Protein AF-A0A1U8IPJ0-F1 (afdb_monomer)

Radius of gyration: 62.58 Å; Cα contacts (8 Å, |Δi|>4): 20; chains: 1; bounding box: 104×58×185 Å

Structure (mmCIF, N/CA/C/O backbone):
data_AF-A0A1U8IPJ0-F1
#
_entry.id   AF-A0A1U8IPJ0-F1
#
loop_
_atom_site.group_PDB
_atom_site.id
_atom_site.type_symbol
_atom_site.label_atom_id
_atom_site.label_alt_id
_atom_site.label_comp_id
_atom_site.label_asym_id
_atom_site.label_entity_id
_atom_site.label_seq_id
_atom_site.pdbx_PDB_ins_code
_atom_site.Cartn_x
_atom_site.Cartn_y
_atom_site.Cartn_z
_atom_site.occupancy
_atom_site.B_iso_or_equiv
_atom_site.auth_seq_id
_atom_site.auth_comp_id
_atom_site.auth_asym_id
_atom_site.auth_atom_id
_atom_site.pdbx_PDB_model_num
ATOM 1 N N . MET A 1 1 ? 6.472 5.145 11.010 1.00 38.03 1 MET A N 1
ATOM 2 C CA . MET A 1 1 ? 5.228 5.378 11.781 1.00 38.03 1 MET A CA 1
ATOM 3 C C . MET A 1 1 ? 4.520 4.055 12.043 1.00 38.03 1 MET A C 1
ATOM 5 O O . MET A 1 1 ? 3.468 3.784 11.485 1.00 38.03 1 MET A O 1
ATOM 9 N N . TRP A 1 2 ? 5.133 3.207 12.860 1.00 36.69 2 TRP A N 1
ATOM 10 C CA . TRP A 1 2 ? 4.542 1.969 13.364 1.00 36.69 2 TRP A CA 1
ATOM 11 C C . TRP A 1 2 ? 4.529 2.084 14.887 1.00 36.69 2 TRP A C 1
ATOM 13 O O . TRP A 1 2 ? 5.429 2.722 15.429 1.00 36.69 2 TRP A O 1
ATOM 23 N N . ASN A 1 3 ? 3.529 1.475 15.528 1.00 40.62 3 ASN A N 1
ATOM 24 C CA . ASN A 1 3 ? 3.269 1.411 16.976 1.00 40.62 3 ASN A CA 1
ATOM 25 C C . ASN A 1 3 ? 2.187 2.355 17.504 1.00 40.62 3 ASN A C 1
ATOM 27 O O . ASN A 1 3 ? 2.496 3.228 18.300 1.00 40.62 3 ASN A O 1
ATOM 31 N N . VAL A 1 4 ? 0.915 2.094 17.186 1.00 43.25 4 VAL A N 1
ATOM 32 C CA . VAL A 1 4 ? -0.152 2.172 18.203 1.00 43.25 4 VAL A CA 1
ATOM 33 C C . VAL A 1 4 ? -1.252 1.169 17.843 1.00 43.25 4 VAL A C 1
ATOM 35 O O . VAL A 1 4 ? -2.228 1.496 17.182 1.00 43.25 4 VAL A O 1
ATOM 38 N N . CYS A 1 5 ? -1.105 -0.077 18.278 1.00 39.22 5 CYS A N 1
ATOM 39 C CA . CYS A 1 5 ? -2.258 -0.955 18.457 1.00 39.22 5 CYS A CA 1
ATOM 40 C C . CYS A 1 5 ? -2.050 -1.721 19.760 1.00 39.22 5 CYS A C 1
ATOM 42 O O . CYS A 1 5 ? -1.793 -2.920 19.768 1.00 39.22 5 CYS A O 1
ATOM 44 N N . LYS A 1 6 ? -2.082 -0.985 20.878 1.00 40.62 6 LYS A N 1
ATOM 45 C CA . LYS A 1 6 ? -2.269 -1.609 22.185 1.00 40.62 6 LYS A CA 1
ATOM 46 C C . LYS A 1 6 ? -3.719 -2.071 22.248 1.00 40.62 6 LYS A C 1
ATOM 48 O O . LYS A 1 6 ? -4.647 -1.267 22.210 1.00 40.62 6 LYS A O 1
ATOM 53 N N . SER A 1 7 ? -3.874 -3.383 22.279 1.00 42.62 7 SER A N 1
ATOM 54 C CA . SER A 1 7 ? -5.075 -4.110 22.654 1.00 42.62 7 SER A CA 1
ATOM 55 C C . SER A 1 7 ? -5.659 -3.494 23.927 1.00 42.62 7 SER A C 1
ATOM 57 O O . SER A 1 7 ? -5.053 -3.571 24.992 1.00 42.62 7 SER A O 1
ATOM 59 N N . TYR A 1 8 ? -6.829 -2.866 23.815 1.00 42.16 8 TYR A N 1
ATOM 60 C CA . TYR A 1 8 ? -7.652 -2.524 24.972 1.00 42.16 8 TYR A CA 1
ATOM 61 C C . TYR A 1 8 ? -8.230 -3.823 25.532 1.00 42.16 8 TYR A C 1
ATOM 63 O O . TYR A 1 8 ? -9.308 -4.264 25.140 1.00 42.16 8 TYR A O 1
ATOM 71 N N . GLN A 1 9 ? -7.470 -4.465 26.410 1.00 43.62 9 GLN A N 1
ATOM 72 C CA . GLN A 1 9 ? -7.968 -5.511 27.283 1.00 43.62 9 GLN A CA 1
ATOM 73 C C . GLN A 1 9 ? -8.243 -4.834 28.622 1.00 43.62 9 GLN A C 1
ATOM 75 O O . GLN A 1 9 ? -7.319 -4.456 29.332 1.00 43.62 9 GLN A O 1
ATOM 80 N N . VAL A 1 10 ? -9.520 -4.557 28.887 1.00 44.69 10 VAL A N 1
ATOM 81 C CA . VAL A 1 10 ? -9.965 -3.956 30.148 1.00 44.69 10 VAL A CA 1
ATOM 82 C C . VAL A 1 10 ? -9.782 -5.017 31.230 1.00 44.69 10 VAL A C 1
ATOM 84 O O . VAL A 1 10 ? -10.526 -5.997 31.264 1.00 44.69 10 VAL A O 1
ATOM 87 N N . ASP A 1 11 ? -8.746 -4.861 32.051 1.00 43.59 11 ASP A N 1
ATOM 88 C CA . ASP A 1 11 ? -8.419 -5.793 33.124 1.00 43.59 11 ASP A CA 1
ATOM 89 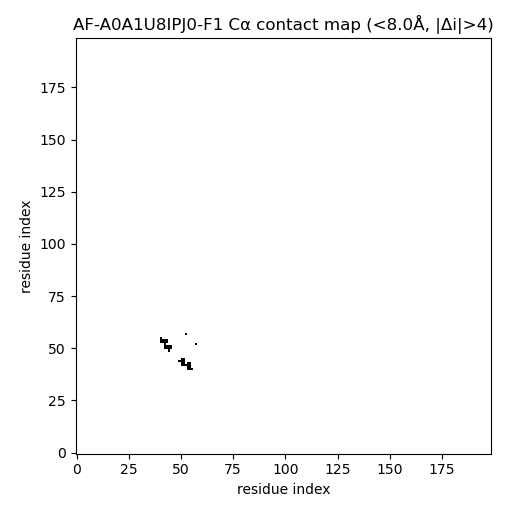C C . ASP A 1 11 ? -9.285 -5.518 34.361 1.00 43.59 11 ASP A C 1
ATOM 91 O O . ASP A 1 11 ? -9.524 -4.381 34.766 1.00 43.59 11 ASP A O 1
ATOM 95 N N . HIS A 1 12 ? -9.709 -6.591 35.028 1.00 48.56 12 HIS A N 1
ATOM 96 C CA . HIS A 1 12 ? -10.595 -6.574 36.202 1.00 48.56 12 HIS A CA 1
ATOM 97 C C . HIS A 1 12 ? -10.009 -5.832 37.432 1.00 48.56 12 HIS A C 1
ATOM 99 O O . HIS A 1 12 ? -10.674 -5.692 38.461 1.00 48.56 12 HIS A O 1
ATOM 105 N N . LYS A 1 13 ? -8.758 -5.355 37.349 1.00 45.53 13 LYS A N 1
ATOM 106 C CA . LYS A 1 13 ? -8.061 -4.599 38.401 1.00 45.53 13 LYS A CA 1
ATOM 107 C C . LYS A 1 13 ? -8.416 -3.108 38.421 1.00 45.53 13 LYS A C 1
ATOM 109 O O . LYS A 1 13 ? -8.266 -2.482 39.468 1.00 45.53 13 LYS A O 1
ATOM 114 N N . ASP A 1 14 ? -8.977 -2.570 37.339 1.00 51.56 14 ASP A N 1
ATOM 115 C CA . ASP A 1 14 ? -9.355 -1.151 37.245 1.00 51.56 14 ASP A CA 1
ATOM 116 C C . ASP A 1 14 ? -10.656 -0.814 38.008 1.00 51.56 14 ASP A C 1
ATOM 118 O O . ASP A 1 14 ? -10.978 0.352 38.227 1.00 51.56 14 ASP A O 1
ATOM 122 N N . TYR A 1 15 ? -11.388 -1.832 38.480 1.00 53.94 15 TYR A N 1
ATOM 123 C CA . TYR A 1 15 ? -12.609 -1.686 39.288 1.00 53.94 15 TYR A CA 1
ATOM 124 C C . TYR A 1 15 ? -12.355 -1.545 40.798 1.00 53.94 15 TYR A C 1
ATOM 126 O O . TYR A 1 15 ? -13.263 -1.188 41.553 1.00 53.94 15 TYR A O 1
ATOM 134 N N . PHE A 1 16 ? -11.132 -1.807 41.264 1.00 49.19 16 PHE A N 1
ATOM 135 C CA . PHE A 1 16 ? -10.793 -1.780 42.689 1.00 49.19 16 PHE A CA 1
ATOM 136 C C . PHE A 1 16 ? -10.938 -0.397 43.381 1.00 49.19 16 PHE A C 1
ATOM 138 O O . PHE A 1 16 ? -11.313 -0.376 44.556 1.00 49.19 16 PHE A O 1
ATOM 145 N N . PRO A 1 17 ? -10.732 0.767 42.719 1.00 50.06 17 PRO A N 1
ATOM 146 C CA . PRO A 1 17 ? -10.824 2.073 43.387 1.00 50.06 17 PRO A CA 1
ATOM 147 C C . PRO A 1 17 ? -12.256 2.502 43.751 1.00 50.06 17 PRO A C 1
ATOM 149 O O . PRO A 1 17 ? -12.456 3.257 44.703 1.00 50.06 17 PRO A O 1
ATOM 152 N N . PHE A 1 18 ? -13.271 2.023 43.023 1.00 50.84 18 PHE A N 1
ATOM 153 C CA . PHE A 1 18 ? -14.653 2.497 43.185 1.00 50.84 18 PHE A CA 1
ATOM 154 C C . PHE A 1 18 ? -15.350 1.931 44.429 1.00 50.84 18 PHE A C 1
ATOM 156 O O . PHE A 1 18 ? -16.155 2.622 45.057 1.00 50.84 18 PHE A O 1
ATOM 163 N N . TYR A 1 19 ? -14.990 0.714 44.849 1.00 52.34 19 TYR A N 1
ATOM 164 C CA . TYR A 1 19 ? -15.554 0.091 46.050 1.00 52.34 19 TYR A CA 1
ATOM 165 C C . TYR A 1 19 ? -15.105 0.777 47.351 1.00 52.34 19 TYR A C 1
ATOM 167 O O . TYR A 1 19 ? -15.874 0.838 48.314 1.00 52.34 19 TYR A O 1
ATOM 175 N N . PHE A 1 20 ? -13.896 1.347 47.388 1.00 48.53 20 PHE A N 1
ATOM 176 C CA . PHE A 1 20 ? -13.393 2.063 48.567 1.00 48.53 20 PHE A CA 1
ATOM 177 C C . PHE A 1 20 ? -14.015 3.461 48.723 1.00 48.53 20 PHE A C 1
ATOM 179 O O . PHE A 1 20 ? -14.370 3.848 49.838 1.00 48.53 20 PHE A O 1
ATOM 186 N N . GLN A 1 21 ? -14.231 4.182 47.616 1.00 44.56 21 GLN A N 1
ATOM 187 C CA . GLN A 1 21 ? -14.851 5.515 47.619 1.00 44.56 21 GLN A CA 1
ATOM 188 C C . GLN A 1 21 ? -16.305 5.473 48.125 1.00 44.56 21 GLN A C 1
ATOM 190 O O . GLN A 1 21 ? -16.723 6.320 48.919 1.00 44.56 21 GLN A O 1
ATOM 195 N N . PHE A 1 22 ? -17.075 4.459 47.716 1.00 47.91 22 PHE A N 1
ATOM 196 C CA . PHE A 1 22 ? -18.476 4.312 48.121 1.00 47.91 22 PHE A CA 1
ATOM 197 C C . PHE A 1 22 ? -18.626 3.970 49.611 1.00 47.91 22 PHE A C 1
ATOM 199 O O . PHE A 1 22 ? -19.484 4.532 50.293 1.00 47.91 22 PHE A O 1
ATOM 206 N N . ARG A 1 23 ? -17.745 3.123 50.165 1.00 47.56 23 ARG A N 1
ATOM 207 C CA . ARG A 1 23 ? -17.763 2.778 51.599 1.00 47.56 23 ARG A CA 1
ATOM 208 C C . ARG A 1 23 ? -17.454 3.985 52.496 1.00 47.56 23 ARG A C 1
ATOM 210 O O . ARG A 1 23 ? -18.011 4.088 53.588 1.00 47.56 23 ARG A O 1
ATOM 217 N N . PHE A 1 24 ? -16.623 4.917 52.023 1.00 41.53 24 PHE A N 1
ATOM 218 C CA . PHE A 1 24 ? -16.267 6.133 52.761 1.00 41.53 24 PHE A CA 1
ATOM 219 C C . PHE A 1 24 ? -17.430 7.143 52.835 1.00 41.53 24 PHE A C 1
ATOM 221 O O . PHE A 1 24 ? -17.612 7.806 53.854 1.00 41.53 24 PHE A O 1
ATOM 228 N N . GLN A 1 25 ? -18.290 7.218 51.812 1.00 42.94 25 GLN A N 1
ATOM 229 C CA . GLN A 1 25 ? -19.477 8.085 51.848 1.00 42.94 25 GLN A CA 1
ATOM 230 C C . GLN A 1 25 ? -20.592 7.561 52.768 1.00 42.94 25 GLN A C 1
ATOM 232 O O . GLN A 1 25 ? -21.256 8.359 53.428 1.00 42.94 25 GLN A O 1
ATOM 237 N N . PHE A 1 26 ? -20.766 6.242 52.900 1.00 47.47 26 PHE A N 1
ATOM 238 C CA . PHE A 1 26 ? -21.806 5.678 53.774 1.00 47.47 26 PHE A CA 1
ATOM 239 C C . PHE A 1 26 ? -21.502 5.800 55.280 1.00 47.47 26 PHE A C 1
ATOM 241 O O . PHE A 1 26 ? -22.434 5.783 56.082 1.00 47.47 26 PHE A O 1
ATOM 248 N N . GLN A 1 27 ? -20.238 5.984 55.686 1.00 40.12 27 GLN A N 1
ATOM 249 C CA . GLN A 1 27 ? -19.874 6.180 57.101 1.00 40.12 27 GLN A CA 1
ATOM 250 C C . GLN A 1 27 ? -19.917 7.644 57.578 1.00 40.12 27 GLN A C 1
ATOM 252 O O . GLN A 1 27 ? -19.915 7.895 58.781 1.00 40.12 27 GLN A O 1
ATOM 257 N N . THR A 1 28 ? -19.994 8.634 56.683 1.00 39.81 28 THR A N 1
ATOM 258 C CA . THR A 1 28 ? -19.829 10.054 57.067 1.00 39.81 28 THR A CA 1
ATOM 259 C C . THR A 1 28 ? -21.115 10.762 57.501 1.00 39.81 28 THR A C 1
ATOM 261 O O . THR A 1 28 ? -21.062 11.906 57.949 1.00 39.81 28 THR A O 1
ATOM 264 N N . LYS A 1 29 ? -22.275 10.090 57.475 1.00 44.09 29 LYS A N 1
ATOM 265 C CA . LYS A 1 29 ? -23.530 10.625 58.041 1.00 44.09 29 LYS A CA 1
ATOM 266 C C . LYS A 1 29 ? -23.828 10.146 59.465 1.00 44.09 29 LYS A C 1
ATOM 268 O O . LYS A 1 29 ? -24.982 10.135 59.880 1.00 44.09 29 LYS A O 1
ATOM 273 N N . ALA A 1 30 ? -22.808 9.848 60.267 1.00 48.31 30 ALA A N 1
ATOM 274 C CA . ALA A 1 30 ? -22.961 9.853 61.720 1.00 48.31 30 ALA A CA 1
ATOM 275 C C . ALA A 1 30 ? -23.034 11.311 62.216 1.00 48.31 30 ALA A C 1
ATOM 277 O O . ALA A 1 30 ? -22.069 11.879 62.728 1.00 48.31 30 ALA A O 1
ATOM 278 N N . LYS A 1 31 ? -24.187 11.961 62.018 1.00 50.22 31 LYS A N 1
ATOM 279 C CA . LYS A 1 31 ? -24.460 13.293 62.564 1.00 50.22 31 LYS A CA 1
ATOM 280 C C . LYS A 1 31 ? -24.610 13.152 64.082 1.00 50.22 31 LYS A C 1
ATOM 282 O O . LYS A 1 31 ? -25.703 12.875 64.559 1.00 50.22 31 LYS A O 1
ATOM 287 N N . ARG A 1 32 ? -23.518 13.321 64.844 1.00 49.97 32 ARG A N 1
ATOM 288 C CA . ARG A 1 32 ? -23.571 13.483 66.311 1.00 49.97 32 ARG A CA 1
ATOM 289 C C . ARG A 1 32 ? -24.468 14.683 66.629 1.00 49.97 32 ARG A C 1
ATOM 291 O O . ARG A 1 32 ? -24.029 15.829 66.543 1.00 49.97 32 ARG A O 1
ATOM 298 N N . ARG A 1 33 ? -25.733 14.431 66.963 1.00 51.62 33 ARG A N 1
ATOM 299 C CA . ARG A 1 33 ? -26.621 15.423 67.573 1.00 51.62 33 ARG A CA 1
ATOM 300 C C . ARG A 1 33 ? -26.294 15.483 69.064 1.00 51.62 33 ARG A C 1
ATOM 302 O O . ARG A 1 33 ? -26.280 14.461 69.740 1.00 51.62 33 ARG A O 1
ATOM 309 N N . LYS A 1 34 ? -25.983 16.683 69.560 1.00 47.72 34 LYS A N 1
ATOM 310 C CA . LYS A 1 34 ? -25.941 16.963 70.999 1.00 47.72 34 LYS A CA 1
ATOM 311 C C . LYS A 1 34 ? -27.374 16.850 71.528 1.00 47.72 34 LYS A C 1
ATOM 313 O O . LYS A 1 34 ? -28.254 17.509 70.979 1.00 47.72 34 LYS A O 1
ATOM 318 N N . MET A 1 35 ? -27.586 16.023 72.553 1.00 45.19 35 MET A N 1
ATOM 319 C CA . MET A 1 35 ? -28.834 15.979 73.321 1.00 45.19 35 MET A CA 1
ATOM 320 C C . MET A 1 35 ? -29.134 17.396 73.820 1.00 45.19 35 MET A C 1
ATOM 322 O O . MET A 1 35 ? -28.300 17.999 74.496 1.00 45.19 35 MET A O 1
ATOM 326 N N . ALA A 1 36 ? -30.277 17.957 73.432 1.00 49.97 36 ALA A N 1
ATOM 327 C CA . ALA A 1 36 ? -30.720 19.243 73.944 1.00 49.97 36 ALA A CA 1
ATOM 328 C C . ALA A 1 36 ? -31.202 19.043 75.386 1.00 49.97 36 ALA A C 1
ATOM 330 O O . ALA A 1 36 ? -32.265 18.463 75.618 1.00 49.97 36 ALA A O 1
ATOM 331 N N . THR A 1 37 ? -30.399 19.488 76.352 1.00 49.97 37 THR A N 1
ATOM 332 C CA . THR A 1 37 ? -30.781 19.529 77.765 1.00 49.97 37 THR A CA 1
ATOM 333 C C . THR A 1 37 ? -31.766 20.680 77.952 1.00 49.97 37 THR A C 1
ATOM 335 O O . THR A 1 37 ? -31.369 21.842 77.905 1.00 49.97 37 THR A O 1
ATOM 338 N N . ASN A 1 38 ? -33.056 20.373 78.113 1.00 57.16 38 ASN A N 1
ATOM 339 C CA . ASN A 1 38 ? -34.042 21.370 78.527 1.00 57.16 38 ASN A CA 1
ATOM 340 C C . ASN A 1 38 ? -33.878 21.621 80.040 1.00 57.16 38 ASN A C 1
ATOM 342 O O . ASN A 1 38 ? -33.963 20.662 80.806 1.00 57.16 38 ASN A O 1
ATOM 346 N N . PRO A 1 39 ? -33.637 22.866 80.490 1.00 51.47 39 PRO A N 1
ATOM 347 C CA . PRO A 1 39 ? -33.278 23.167 81.879 1.00 51.47 39 PRO A CA 1
ATOM 348 C C . PRO A 1 39 ? -34.448 23.145 82.885 1.00 51.47 39 PRO A C 1
ATOM 350 O O . PRO A 1 39 ? -34.314 23.680 83.980 1.00 51.47 39 PRO A O 1
ATOM 353 N N . THR A 1 40 ? -35.597 22.541 82.564 1.00 57.62 40 THR A N 1
ATOM 354 C CA . THR A 1 40 ? -36.765 22.527 83.465 1.00 57.62 40 THR A CA 1
ATOM 355 C C . THR A 1 40 ? -37.517 21.205 83.348 1.00 57.62 40 THR A C 1
ATOM 357 O O . THR A 1 40 ? -38.484 21.084 82.603 1.00 57.62 40 THR A O 1
ATOM 360 N N . LEU A 1 41 ? -37.038 20.188 84.060 1.00 58.09 41 LEU A N 1
ATOM 361 C CA . LEU A 1 41 ? -37.724 18.908 84.251 1.00 58.09 41 LEU A CA 1
ATOM 362 C C . LEU A 1 41 ? -37.630 18.547 85.740 1.00 58.09 41 LEU A C 1
ATOM 364 O O . LEU A 1 41 ? -36.948 17.595 86.116 1.00 58.09 41 LEU A O 1
ATOM 368 N N . GLU A 1 42 ? -38.238 19.372 86.595 1.00 57.19 42 GLU A N 1
ATOM 369 C CA . GLU A 1 42 ? -38.343 19.059 88.022 1.00 57.19 42 GLU A CA 1
ATOM 370 C C . GLU A 1 42 ? -39.440 18.006 88.263 1.00 57.19 42 GLU A C 1
ATOM 372 O O . GLU A 1 42 ? -40.455 18.019 87.562 1.00 57.19 42 GLU A O 1
ATOM 377 N N . PRO A 1 43 ? -39.262 17.074 89.218 1.00 57.25 43 PRO A N 1
ATOM 378 C CA . PRO A 1 43 ? -40.291 16.097 89.563 1.00 57.25 43 PRO A CA 1
ATOM 379 C C . PRO A 1 43 ? -41.517 16.791 90.170 1.00 57.25 43 PRO A C 1
ATOM 381 O O . PRO A 1 43 ? -41.413 17.444 91.206 1.00 57.25 43 PRO A O 1
ATOM 384 N N . GLU A 1 44 ? -42.691 16.629 89.560 1.00 59.16 44 GLU A N 1
ATOM 385 C CA . GLU A 1 44 ? -43.946 17.114 90.138 1.00 59.16 44 GLU A CA 1
ATOM 386 C C . GLU A 1 44 ? -44.426 16.109 91.206 1.00 59.16 44 GLU A C 1
ATOM 388 O O . GLU A 1 44 ? -44.788 14.970 90.898 1.00 59.16 44 GLU A O 1
ATOM 393 N N . ILE A 1 45 ? -44.371 16.504 92.483 1.00 58.06 45 ILE A N 1
ATOM 394 C CA . ILE A 1 45 ? -44.832 15.689 93.619 1.00 58.06 45 ILE A CA 1
ATOM 395 C C . ILE A 1 45 ? -46.343 15.891 93.766 1.00 58.06 45 ILE A C 1
ATOM 397 O O . ILE A 1 45 ? -46.810 17.022 93.909 1.00 58.06 45 ILE A O 1
ATOM 401 N N . GLY A 1 46 ? -47.112 14.802 93.710 1.00 62.03 46 GLY A N 1
ATOM 402 C CA . GLY A 1 46 ? -48.561 14.854 93.887 1.00 62.03 46 GLY A CA 1
ATOM 403 C C . GLY A 1 46 ? -48.970 15.244 95.319 1.00 62.03 46 GLY A C 1
ATOM 404 O O . GLY A 1 46 ? -48.170 15.134 96.250 1.00 62.03 46 GLY A O 1
ATOM 405 N N . PRO A 1 47 ? -50.226 15.680 95.544 1.00 60.91 47 PRO A N 1
ATOM 406 C CA . PRO A 1 47 ? -50.742 16.010 96.882 1.00 60.91 47 PRO A CA 1
ATOM 407 C C . PRO A 1 47 ? -50.779 14.811 97.855 1.00 60.91 47 PRO A C 1
ATOM 409 O O . PRO A 1 47 ? -51.042 14.982 99.041 1.00 60.91 47 PRO A O 1
ATOM 412 N N . ASP A 1 48 ? -50.512 13.607 97.355 1.00 66.69 48 ASP A N 1
ATOM 413 C CA . ASP A 1 48 ? -50.370 12.326 98.048 1.00 66.69 48 ASP A CA 1
ATOM 414 C C . ASP A 1 48 ? -48.915 11.987 98.442 1.00 66.69 48 ASP A C 1
ATOM 416 O O . ASP A 1 48 ? -48.670 10.951 99.058 1.00 66.69 48 ASP A O 1
ATOM 420 N N . GLY A 1 49 ? -47.941 12.845 98.114 1.00 57.56 49 GLY A N 1
ATOM 421 C CA . GLY A 1 49 ? -46.524 12.641 98.434 1.00 57.56 49 GLY A CA 1
ATOM 422 C C . GLY A 1 49 ? -45.807 11.628 97.535 1.00 57.56 49 GLY A C 1
ATOM 423 O O . GLY A 1 49 ? -44.649 11.298 97.797 1.00 57.56 49 GLY A O 1
ATOM 424 N N . LEU A 1 50 ? -46.459 11.142 96.474 1.00 53.94 50 LEU A N 1
ATOM 425 C CA . LEU A 1 50 ? -45.860 10.248 95.486 1.00 53.94 50 LEU A CA 1
ATOM 426 C C . LEU A 1 50 ? -45.320 11.061 94.302 1.00 53.94 50 LEU A C 1
ATOM 428 O O . LEU A 1 50 ? -45.962 11.991 93.808 1.00 53.94 50 LEU A O 1
ATOM 432 N N . ALA A 1 51 ? -44.117 10.717 93.837 1.00 55.88 51 ALA A N 1
ATOM 433 C CA . ALA A 1 51 ? -43.563 11.304 92.623 1.00 55.88 51 ALA A CA 1
ATOM 434 C C . ALA A 1 51 ? -44.405 10.838 91.426 1.00 55.88 51 ALA A C 1
ATOM 436 O O . ALA A 1 51 ? -44.445 9.639 91.135 1.00 55.88 51 ALA A O 1
ATOM 437 N N . ARG A 1 52 ? -45.080 11.764 90.731 1.00 61.50 52 ARG A N 1
ATOM 438 C CA . ARG A 1 52 ? -45.667 11.452 89.419 1.00 61.50 52 ARG A CA 1
ATOM 439 C C . ARG A 1 52 ? -44.545 11.081 88.453 1.00 61.50 52 ARG A C 1
ATOM 441 O O . ARG A 1 52 ? -43.410 11.519 88.650 1.00 61.50 52 ARG A O 1
ATOM 448 N N . GLU A 1 53 ? -44.863 10.255 87.447 1.00 57.44 53 GLU A N 1
ATOM 449 C CA . GLU A 1 53 ? -43.910 9.793 86.426 1.00 57.44 53 GLU A CA 1
ATOM 450 C C . GLU A 1 53 ? -42.951 10.922 86.051 1.00 57.44 53 GLU A C 1
ATOM 452 O O . GLU A 1 53 ? -43.378 11.992 85.611 1.00 57.44 53 GLU A O 1
ATOM 457 N N . ALA A 1 54 ? -41.659 10.711 86.327 1.00 63.00 54 ALA A N 1
ATOM 458 C CA . ALA A 1 54 ? -40.673 11.775 86.261 1.00 63.00 54 ALA A CA 1
ATOM 459 C C . ALA A 1 54 ? -40.720 12.404 84.856 1.00 63.00 54 ALA A C 1
ATOM 461 O O . ALA A 1 54 ? -40.496 11.681 83.883 1.00 63.00 54 ALA A O 1
ATOM 462 N N . PRO A 1 55 ? -40.965 13.722 84.712 1.00 67.50 55 PRO A N 1
ATOM 463 C CA . PRO A 1 55 ? -41.086 14.395 83.411 1.00 67.50 55 PRO A CA 1
ATOM 464 C C . PRO A 1 55 ? -39.909 14.125 82.457 1.00 67.50 55 PRO A C 1
ATOM 466 O O . PRO A 1 55 ? -40.047 14.158 81.234 1.00 67.50 55 PRO A O 1
ATOM 469 N N . VAL A 1 56 ? -38.746 13.794 83.026 1.00 72.69 56 VAL A N 1
ATOM 470 C CA . VAL A 1 56 ? -37.537 13.337 82.332 1.00 72.69 56 VAL A CA 1
ATOM 471 C C . VAL A 1 56 ? -37.729 12.013 81.584 1.00 72.69 56 VAL A C 1
ATOM 473 O O . VAL A 1 56 ? -37.223 11.877 80.471 1.00 72.69 56 VAL A O 1
ATOM 476 N N . ILE A 1 57 ? -38.452 11.048 82.157 1.00 76.50 57 ILE A N 1
ATOM 477 C CA . ILE A 1 57 ? -38.710 9.730 81.558 1.00 76.50 57 ILE A CA 1
ATOM 478 C C . ILE A 1 57 ? -39.593 9.900 8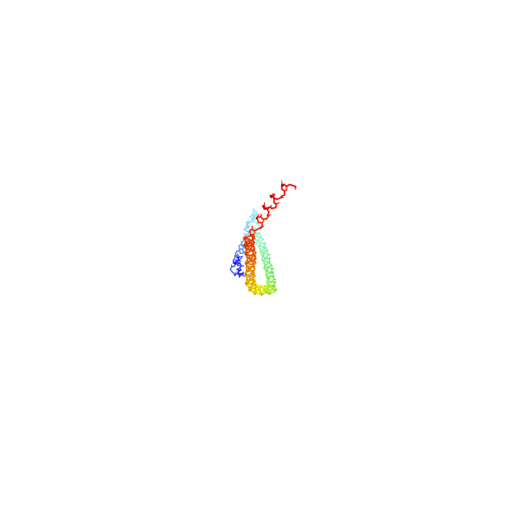0.321 1.00 76.50 57 ILE A C 1
ATOM 480 O O . ILE A 1 57 ? -39.166 9.531 79.230 1.00 76.50 57 ILE A O 1
ATOM 484 N N . ALA A 1 58 ? -40.733 10.586 80.449 1.00 76.56 58 ALA A N 1
ATOM 485 C CA . ALA A 1 58 ? -41.641 10.848 79.330 1.00 76.56 58 ALA A CA 1
ATOM 486 C C . ALA A 1 58 ? -40.972 11.649 78.192 1.00 76.56 58 ALA A C 1
ATOM 488 O O . ALA A 1 58 ? -41.157 11.360 77.008 1.00 76.56 58 ALA A O 1
ATOM 489 N N . TYR A 1 59 ? -40.142 12.644 78.531 1.00 80.06 59 TYR A N 1
ATOM 490 C CA . TYR A 1 59 ? -39.368 13.400 77.541 1.00 80.06 59 TYR A CA 1
ATOM 491 C C . TYR A 1 59 ? -38.335 12.526 76.814 1.00 80.06 59 TYR A C 1
ATOM 493 O O . TYR A 1 59 ? -38.192 12.614 75.593 1.00 80.06 59 TYR A O 1
ATOM 501 N N . THR A 1 60 ? -37.636 11.657 77.545 1.00 83.50 60 THR A N 1
ATOM 502 C CA . THR A 1 60 ? -36.628 10.754 76.972 1.00 83.50 60 THR A CA 1
ATOM 503 C C . THR A 1 60 ? -37.277 9.693 76.081 1.00 83.50 60 THR A C 1
ATOM 505 O O . THR A 1 60 ? -36.779 9.424 74.990 1.00 83.50 60 THR A O 1
ATOM 508 N N . GLU A 1 61 ? -38.422 9.142 76.486 1.00 85.44 61 GLU A N 1
ATOM 509 C CA . GLU A 1 61 ? -39.206 8.192 75.687 1.00 85.44 61 GLU A CA 1
ATOM 510 C C . GLU A 1 61 ? -39.690 8.808 74.373 1.00 85.44 61 GLU A C 1
ATOM 512 O O . GLU A 1 61 ? -39.580 8.178 73.319 1.00 85.44 61 GLU A O 1
ATOM 517 N N . LYS A 1 62 ? -40.133 10.072 74.401 1.00 87.88 62 LYS A N 1
ATOM 518 C CA . LYS A 1 62 ? -40.512 10.809 73.191 1.00 87.88 62 LYS A CA 1
ATOM 519 C C . LYS A 1 62 ? -39.342 10.956 72.212 1.00 87.88 62 LYS A C 1
ATOM 521 O O . LYS A 1 62 ? -39.520 10.714 71.020 1.00 87.88 62 LYS A O 1
ATOM 526 N N . ILE A 1 63 ? -38.147 11.306 72.699 1.00 88.50 63 ILE A N 1
ATOM 527 C CA . ILE A 1 63 ? -36.941 11.404 71.855 1.00 88.50 63 ILE A CA 1
ATOM 528 C C . ILE A 1 63 ? -36.592 10.043 71.247 1.00 88.50 63 ILE A C 1
ATOM 530 O O . ILE A 1 63 ? -36.323 9.955 70.049 1.00 88.50 63 ILE A O 1
ATOM 534 N N . ILE A 1 64 ? -36.626 8.976 72.050 1.00 88.50 64 ILE A N 1
ATOM 535 C CA . ILE A 1 64 ? -36.331 7.617 71.582 1.00 88.50 64 ILE A CA 1
ATOM 536 C C . ILE A 1 64 ? -37.312 7.200 70.481 1.00 88.50 64 ILE A C 1
ATOM 538 O O . ILE A 1 64 ? -36.894 6.620 69.476 1.00 88.50 64 ILE A O 1
ATOM 542 N N . GLU A 1 65 ? -38.603 7.497 70.633 1.00 92.00 65 GLU A N 1
ATOM 543 C CA . GLU A 1 65 ? -39.601 7.148 69.621 1.00 92.00 65 GLU A CA 1
ATOM 544 C C . GLU A 1 65 ? -39.418 7.963 68.331 1.00 92.00 65 GLU A C 1
ATOM 546 O O . GLU A 1 65 ? -39.444 7.403 67.233 1.00 92.00 65 GLU A O 1
ATOM 551 N N . GLU A 1 66 ? -39.121 9.261 68.435 1.00 90.81 66 GLU A N 1
ATOM 552 C CA . GLU A 1 66 ? -38.797 10.100 67.275 1.00 90.81 66 GLU A CA 1
ATOM 553 C C . GLU A 1 66 ? -37.558 9.588 66.514 1.00 90.81 66 GLU A C 1
ATOM 555 O O . GLU A 1 66 ? -37.556 9.543 65.278 1.00 90.81 66 GLU A O 1
ATOM 560 N N . GLU A 1 67 ? -36.514 9.150 67.225 1.00 92.69 67 GLU A N 1
ATOM 561 C CA . GLU A 1 67 ? -35.318 8.552 66.621 1.00 92.69 67 GLU A CA 1
ATOM 562 C C . GLU A 1 67 ? -35.609 7.194 65.973 1.00 92.69 67 GLU A C 1
ATOM 564 O O . GLU A 1 67 ? -35.118 6.918 64.874 1.00 92.69 67 GLU A O 1
ATOM 569 N N . ARG A 1 68 ? -36.454 6.359 66.591 1.00 91.06 68 ARG A N 1
ATOM 570 C CA . ARG A 1 68 ? -36.903 5.083 66.010 1.00 91.06 68 ARG A CA 1
ATOM 571 C C . ARG A 1 68 ? -37.664 5.291 64.707 1.00 91.06 68 ARG A C 1
ATOM 573 O O . ARG A 1 68 ? -37.418 4.569 63.737 1.00 91.06 68 ARG A O 1
ATOM 580 N N . VAL A 1 69 ? -38.557 6.278 64.659 1.00 95.50 69 VAL A N 1
ATOM 581 C CA . VAL A 1 69 ? -39.302 6.633 63.443 1.00 95.50 69 VAL A CA 1
ATOM 582 C C . VAL A 1 69 ? -38.352 7.140 62.353 1.00 95.50 69 VAL A C 1
ATOM 584 O O . VAL A 1 69 ? -38.430 6.683 61.210 1.00 95.50 69 VAL A O 1
ATOM 587 N N . GLN A 1 70 ? -37.406 8.023 62.693 1.00 93.69 70 GLN A N 1
ATOM 588 C CA . GLN A 1 70 ? -36.397 8.511 61.743 1.00 93.69 70 GLN A CA 1
ATOM 589 C C . GLN A 1 70 ? -35.515 7.379 61.202 1.00 93.69 70 GLN A C 1
ATOM 591 O O . GLN A 1 70 ? -35.241 7.337 60.001 1.00 93.69 70 GLN A O 1
ATOM 596 N N . LEU A 1 71 ? -35.105 6.440 62.058 1.00 93.88 71 LEU A N 1
ATOM 597 C CA . LEU A 1 71 ? -34.294 5.294 61.660 1.00 93.88 71 LEU A CA 1
ATOM 598 C C . LEU A 1 71 ? -35.052 4.372 60.699 1.00 93.88 71 LEU A C 1
ATOM 600 O O . LEU A 1 71 ? -34.493 3.978 59.678 1.00 93.88 71 LEU A O 1
ATOM 604 N N . LYS A 1 72 ? -36.327 4.072 60.976 1.00 95.62 72 LYS A N 1
ATOM 605 C CA . LYS A 1 72 ? -37.177 3.278 60.072 1.00 95.62 72 LYS A CA 1
ATOM 606 C C . LYS A 1 72 ? -37.285 3.927 58.692 1.00 95.62 72 LYS A C 1
ATOM 608 O O . LYS A 1 72 ? -37.049 3.253 57.692 1.00 95.62 72 LYS A O 1
ATOM 613 N N . LYS A 1 73 ? -37.538 5.240 58.643 1.00 95.94 73 LYS A N 1
ATOM 614 C CA . LYS A 1 73 ? -37.601 5.999 57.386 1.00 95.94 73 LYS A CA 1
ATOM 615 C C . LYS A 1 73 ? -36.271 5.963 56.630 1.00 95.94 73 LYS A C 1
ATOM 617 O O . LYS A 1 73 ? -36.248 5.719 55.429 1.00 95.94 73 LYS A O 1
ATOM 622 N N . TYR A 1 74 ? -35.152 6.154 57.330 1.00 94.94 74 TYR A N 1
ATOM 623 C CA . TYR A 1 74 ? -33.824 6.078 56.722 1.00 94.94 74 TYR A CA 1
ATOM 624 C C . TYR A 1 74 ? -33.546 4.690 56.136 1.00 94.94 74 TYR A C 1
ATOM 626 O O . TYR A 1 74 ? -33.033 4.580 55.024 1.00 94.94 74 TYR A O 1
ATOM 634 N N . ILE A 1 75 ? -33.887 3.627 56.863 1.00 93.75 75 ILE A N 1
ATOM 635 C CA . ILE A 1 75 ? -33.722 2.249 56.397 1.00 93.75 75 ILE A CA 1
ATOM 636 C C . ILE A 1 75 ? -34.558 2.014 55.133 1.00 93.75 75 ILE A C 1
ATOM 638 O O . ILE A 1 75 ? -34.026 1.525 54.138 1.00 93.75 75 ILE A O 1
ATOM 642 N N . GLU A 1 76 ? -35.828 2.416 55.140 1.00 96.19 76 GLU A N 1
ATOM 643 C CA . GLU A 1 76 ? -36.728 2.295 53.991 1.00 96.19 76 GLU A CA 1
ATOM 644 C C . GLU A 1 76 ? -36.211 3.055 52.759 1.00 96.19 76 GLU A C 1
ATOM 646 O O . GLU A 1 76 ? -36.136 2.490 51.666 1.00 96.19 76 GLU A O 1
ATOM 651 N N . GLU A 1 77 ? -35.758 4.298 52.940 1.00 95.62 77 GLU A N 1
ATOM 652 C CA . GLU A 1 77 ? -35.147 5.095 51.872 1.00 95.62 77 GLU A CA 1
ATOM 653 C C . GLU A 1 77 ? -33.885 4.431 51.302 1.00 95.62 77 GLU A C 1
ATOM 655 O O . GLU A 1 77 ? -33.667 4.460 50.090 1.00 95.62 77 GLU A O 1
ATOM 660 N N . ASN A 1 78 ? -33.039 3.827 52.145 1.00 97.19 78 ASN A N 1
ATOM 661 C CA . ASN A 1 78 ? -31.847 3.118 51.674 1.00 97.19 78 ASN A CA 1
ATOM 662 C C . ASN A 1 78 ? -32.209 1.848 50.903 1.00 97.19 78 ASN A C 1
ATOM 664 O O . ASN A 1 78 ? -31.635 1.615 49.842 1.00 97.19 78 ASN A O 1
ATOM 668 N N . TYR A 1 79 ? -33.182 1.065 51.374 1.00 96.12 79 TYR A N 1
ATOM 669 C CA . TYR A 1 79 ? -33.667 -0.098 50.628 1.00 96.12 79 TYR A CA 1
ATOM 670 C C . TYR A 1 79 ? -34.282 0.294 49.283 1.00 96.12 79 TYR A C 1
ATOM 672 O O . TYR A 1 79 ? -34.076 -0.411 48.298 1.00 96.12 79 TYR A O 1
ATOM 680 N N . SER A 1 80 ? -34.995 1.423 49.209 1.00 96.44 80 SER A N 1
ATOM 6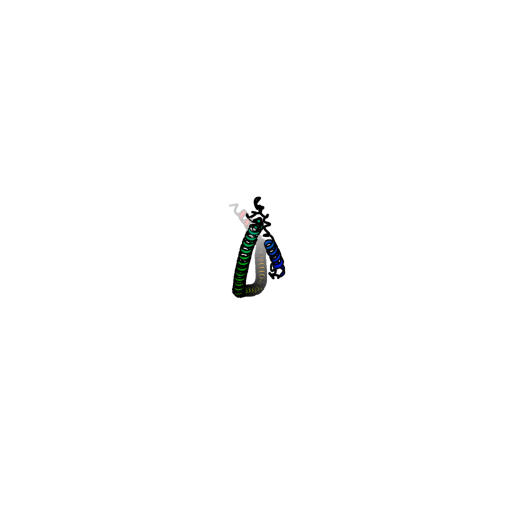81 C CA . SER A 1 80 ? -35.480 1.942 47.927 1.00 96.44 80 SER A CA 1
ATOM 682 C C . SER A 1 80 ? -34.322 2.263 46.983 1.00 96.44 80 SER A C 1
ATOM 684 O O . SER A 1 80 ? -34.301 1.758 45.866 1.00 96.44 80 SER A O 1
ATOM 686 N N . LYS A 1 81 ? -33.310 3.001 47.457 1.00 96.62 81 LYS A N 1
ATOM 687 C CA . LYS A 1 81 ? -32.129 3.360 46.653 1.00 96.62 81 LYS A CA 1
ATOM 688 C C . LYS A 1 81 ? -31.360 2.142 46.157 1.00 96.62 81 LYS A C 1
ATOM 690 O O . LYS A 1 81 ? -30.919 2.136 45.015 1.00 96.62 81 LYS A O 1
ATOM 695 N N . ILE A 1 82 ? -31.196 1.120 46.999 1.00 96.19 82 ILE A N 1
ATOM 696 C CA . ILE A 1 82 ? -30.534 -0.130 46.601 1.00 96.19 82 ILE A CA 1
ATOM 697 C C . ILE A 1 82 ? -31.293 -0.770 45.435 1.00 96.19 82 ILE A C 1
ATOM 699 O O . ILE A 1 82 ? -30.679 -1.078 44.419 1.00 96.19 82 ILE A O 1
ATOM 703 N N . ARG A 1 83 ? -32.623 -0.880 45.531 1.00 96.75 83 ARG A N 1
ATOM 704 C CA . ARG A 1 83 ? -33.449 -1.451 44.456 1.00 96.75 83 ARG A CA 1
ATOM 705 C C . ARG A 1 83 ? -33.393 -0.640 43.163 1.00 96.75 83 ARG A C 1
ATOM 707 O O . ARG A 1 83 ? -33.414 -1.224 42.080 1.00 96.75 83 ARG A O 1
ATOM 714 N N . ASP A 1 84 ? -33.345 0.684 43.266 1.00 96.69 84 ASP A N 1
ATOM 715 C CA . ASP A 1 84 ? -33.240 1.560 42.097 1.00 96.69 84 ASP A CA 1
ATOM 716 C C . ASP A 1 84 ? -31.887 1.365 41.395 1.00 96.69 84 ASP A C 1
ATOM 718 O O . ASP A 1 84 ? -31.848 1.132 40.186 1.00 96.69 84 ASP A O 1
ATOM 722 N N . VAL A 1 85 ? -30.789 1.322 42.160 1.00 97.69 85 VAL A N 1
ATOM 723 C CA . VAL A 1 85 ? -29.438 1.045 41.638 1.00 97.69 85 VAL A CA 1
ATOM 724 C C . VAL A 1 85 ? -29.343 -0.350 41.016 1.00 97.69 85 VAL A C 1
ATOM 726 O O . VAL A 1 85 ? -28.767 -0.509 39.942 1.00 97.69 85 VAL A O 1
ATOM 729 N N . GLU A 1 86 ? -29.915 -1.374 41.652 1.00 95.31 86 GLU A N 1
ATOM 730 C CA . GLU A 1 86 ? -29.939 -2.739 41.112 1.00 95.31 86 GLU A CA 1
ATOM 731 C C . GLU A 1 86 ? -30.680 -2.808 39.771 1.00 95.31 86 GLU A C 1
ATOM 733 O O . GLU A 1 86 ? -30.238 -3.495 38.845 1.00 95.31 86 GLU A O 1
ATOM 738 N N . ARG A 1 87 ? -31.779 -2.056 39.636 1.00 97.69 87 ARG A N 1
ATOM 739 C CA . ARG A 1 87 ? -32.545 -1.963 38.390 1.00 97.69 87 ARG A CA 1
ATOM 740 C C . ARG A 1 87 ? -31.756 -1.262 37.288 1.00 97.69 87 ARG A C 1
ATOM 742 O O . ARG A 1 87 ? -31.712 -1.764 36.166 1.00 97.69 87 ARG A O 1
ATOM 749 N N . GLU A 1 88 ? -31.119 -0.135 37.593 1.00 97.19 88 GLU A N 1
ATOM 750 C CA . GLU A 1 88 ? -30.264 0.578 36.637 1.00 97.19 88 GLU A CA 1
ATOM 751 C C . GLU A 1 88 ? -29.083 -0.284 36.185 1.00 97.19 88 GLU A C 1
ATOM 753 O O . GLU A 1 88 ? -28.791 -0.359 34.991 1.00 97.19 88 GLU A O 1
ATOM 758 N N . LEU A 1 89 ? -28.450 -1.006 37.112 1.00 96.62 89 LEU A N 1
ATOM 759 C CA . LEU A 1 89 ? -27.362 -1.922 36.792 1.00 96.62 89 LEU A CA 1
ATOM 760 C C . LEU A 1 89 ? -27.827 -3.045 35.855 1.00 96.62 89 LEU A C 1
ATOM 762 O O . LEU A 1 89 ? -27.144 -3.352 34.876 1.00 96.62 89 LEU A O 1
ATOM 766 N N . ALA A 1 90 ? -28.995 -3.639 36.116 1.00 96.69 90 ALA A N 1
ATOM 767 C CA . ALA A 1 90 ? -29.571 -4.660 35.246 1.00 96.69 90 ALA A CA 1
ATOM 768 C C . ALA A 1 90 ? -29.850 -4.120 33.831 1.00 96.69 90 ALA A C 1
ATOM 770 O O . ALA A 1 90 ? -29.514 -4.785 32.844 1.00 96.69 90 ALA A O 1
ATOM 771 N N . ASN A 1 91 ? -30.390 -2.901 33.728 1.00 96.38 91 ASN A N 1
ATOM 772 C CA . ASN A 1 91 ? -30.644 -2.233 32.451 1.00 96.38 91 ASN A CA 1
ATOM 773 C C . ASN A 1 91 ? -29.341 -1.982 31.676 1.00 96.38 91 ASN A C 1
ATOM 775 O O . ASN A 1 91 ? -29.230 -2.375 30.515 1.00 96.3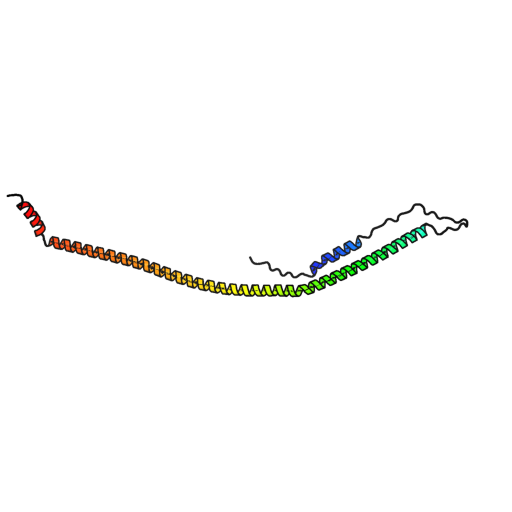8 91 ASN A O 1
ATOM 779 N N . LEU A 1 92 ? -28.322 -1.423 32.333 1.00 95.00 92 LEU A N 1
ATOM 780 C CA . LEU A 1 92 ? -27.011 -1.165 31.727 1.00 95.00 92 LEU A CA 1
ATOM 781 C C . LEU A 1 92 ? -26.337 -2.454 31.231 1.00 95.00 92 LEU A C 1
ATOM 783 O O . LEU A 1 92 ? -25.775 -2.490 30.135 1.00 95.00 92 LEU A O 1
ATOM 787 N N . ILE A 1 93 ? -26.415 -3.542 32.005 1.00 93.25 93 ILE A N 1
ATOM 788 C CA . ILE A 1 93 ? -25.883 -4.851 31.594 1.00 93.25 93 ILE A CA 1
ATOM 789 C C . ILE A 1 93 ? -26.590 -5.356 30.332 1.00 93.25 93 ILE A C 1
ATOM 791 O O . ILE A 1 93 ? -25.938 -5.897 29.433 1.00 93.25 93 ILE A O 1
ATOM 795 N N . MET A 1 94 ? -27.913 -5.208 30.254 1.00 92.25 94 MET A N 1
ATOM 796 C CA . MET A 1 94 ? -28.690 -5.609 29.084 1.00 92.25 94 MET A CA 1
ATOM 797 C C . MET A 1 94 ? -28.310 -4.783 27.849 1.00 92.25 94 MET A C 1
ATOM 799 O O . MET A 1 94 ? -28.017 -5.366 26.804 1.00 92.25 94 MET A O 1
ATOM 803 N N . GLU A 1 95 ? -28.233 -3.456 27.965 1.00 90.62 95 GLU A N 1
ATOM 804 C CA . GLU A 1 95 ? -27.805 -2.571 26.872 1.00 90.62 95 GLU A CA 1
ATOM 805 C C . GLU A 1 95 ? -26.398 -2.915 26.366 1.00 90.62 95 GLU A C 1
ATOM 807 O O . GLU A 1 95 ? -26.162 -3.012 25.157 1.00 90.62 95 GLU A O 1
ATOM 812 N N . MET A 1 96 ? -25.461 -3.187 27.278 1.00 90.00 96 MET A N 1
ATOM 813 C CA . MET A 1 96 ? -24.111 -3.617 26.918 1.00 90.00 96 MET A CA 1
ATOM 814 C C . MET A 1 96 ? -24.128 -4.939 26.135 1.00 90.00 96 MET A C 1
ATOM 816 O O . MET A 1 96 ? -23.433 -5.069 25.127 1.00 90.00 96 MET A O 1
ATOM 820 N N . LYS A 1 97 ? -24.940 -5.921 26.550 1.00 87.44 97 LYS A N 1
ATOM 821 C CA . LYS A 1 97 ? -25.078 -7.206 25.839 1.00 87.44 97 LYS A CA 1
ATOM 822 C C . LYS A 1 97 ? -25.675 -7.034 24.441 1.00 87.44 97 LYS A C 1
ATOM 824 O O . LYS A 1 97 ? -25.182 -7.654 23.499 1.00 87.44 97 LYS A O 1
ATOM 829 N N . LEU A 1 98 ? -26.695 -6.186 24.298 1.00 83.19 98 LEU A N 1
ATOM 830 C CA . LEU A 1 98 ? -27.346 -5.911 23.012 1.00 83.19 98 LEU A CA 1
ATOM 831 C C . LEU A 1 98 ? -26.408 -5.196 22.030 1.00 83.19 98 LEU A C 1
ATOM 833 O O . LEU A 1 98 ? -26.440 -5.464 20.831 1.00 83.19 98 LEU A O 1
ATOM 837 N N . THR A 1 99 ? -25.538 -4.317 22.529 1.00 87.00 99 THR A N 1
ATOM 838 C CA . THR A 1 99 ? -24.640 -3.510 21.688 1.00 87.00 99 THR A CA 1
ATOM 839 C C . THR A 1 99 ? -23.296 -4.185 21.390 1.00 87.00 99 THR A C 1
ATOM 841 O O . THR A 1 99 ? -22.689 -3.913 20.348 1.00 87.00 99 THR A O 1
ATOM 844 N N . ALA A 1 100 ? -22.828 -5.103 22.243 1.00 84.81 100 ALA A N 1
ATOM 845 C CA . ALA A 1 100 ? -21.521 -5.746 22.091 1.00 84.81 100 ALA A CA 1
ATOM 846 C C . ALA A 1 100 ? -21.391 -6.579 20.803 1.00 84.81 100 ALA A C 1
ATOM 848 O O . ALA A 1 100 ? -20.360 -6.510 20.128 1.00 84.81 100 ALA A O 1
ATOM 849 N N . GLY A 1 101 ? -22.425 -7.345 20.439 1.00 86.06 101 GLY A N 1
ATOM 850 C CA . GLY A 1 101 ? -22.423 -8.202 19.246 1.00 86.06 101 GLY A CA 1
ATOM 851 C C . GLY A 1 101 ? -22.282 -7.412 17.937 1.00 86.06 101 GLY A C 1
ATOM 852 O O . GLY A 1 101 ? -21.294 -7.606 17.220 1.00 86.06 101 GLY A O 1
ATOM 853 N N . PRO A 1 102 ? -23.206 -6.477 17.641 1.00 87.69 102 PRO A N 1
ATOM 854 C CA . PRO A 1 102 ? -23.146 -5.642 16.440 1.00 87.69 102 PRO A CA 1
ATOM 855 C C . PRO A 1 102 ? -21.846 -4.838 16.328 1.00 87.69 102 PRO A C 1
ATOM 857 O O . PRO A 1 102 ? -21.233 -4.795 15.260 1.00 87.69 102 PRO A O 1
ATOM 860 N N . LYS A 1 103 ? -21.366 -4.265 17.442 1.00 90.06 103 LYS A N 1
ATOM 861 C CA . LYS A 1 103 ? -20.099 -3.520 17.474 1.00 90.06 103 LYS A CA 1
ATOM 862 C C . LYS A 1 103 ? -18.906 -4.415 17.133 1.00 90.06 103 LYS A C 1
ATOM 864 O O . LYS A 1 103 ? -18.073 -4.034 16.312 1.00 90.06 103 LYS A O 1
ATOM 869 N N . LYS A 1 104 ? -18.826 -5.614 17.720 1.00 90.50 104 LYS A N 1
ATOM 870 C CA . LYS A 1 104 ? -17.750 -6.576 17.436 1.00 90.50 104 LYS A CA 1
ATOM 871 C C . LYS A 1 104 ? -17.774 -7.035 15.976 1.00 90.50 104 LYS A C 1
ATOM 873 O O . LYS A 1 104 ? -16.721 -7.078 15.345 1.00 90.50 104 LYS A O 1
ATOM 878 N N . ALA A 1 105 ? -18.954 -7.324 15.427 1.00 91.44 105 ALA A N 1
ATOM 879 C CA . ALA A 1 105 ? -19.108 -7.732 14.031 1.00 91.44 105 ALA A CA 1
ATOM 880 C C . ALA A 1 105 ? -18.675 -6.627 13.050 1.00 91.44 105 ALA A C 1
ATOM 882 O O . ALA A 1 105 ? -17.943 -6.902 12.100 1.00 91.44 105 ALA A O 1
ATOM 883 N N . ALA A 1 106 ? -19.062 -5.373 13.307 1.00 93.94 106 ALA A N 1
ATOM 884 C CA . ALA A 1 106 ? -18.657 -4.232 12.489 1.00 93.94 106 ALA A CA 1
ATOM 885 C C . ALA A 1 106 ? -17.133 -4.012 12.511 1.00 93.94 106 ALA A C 1
ATOM 887 O O . ALA A 1 106 ? -16.523 -3.811 11.459 1.00 93.94 106 ALA A O 1
ATOM 888 N N . LEU A 1 107 ? -16.507 -4.101 13.692 1.00 93.81 107 LEU A N 1
ATOM 889 C CA . LEU A 1 107 ? -15.053 -3.979 13.839 1.00 93.81 107 LEU A CA 1
ATOM 890 C C . LEU A 1 107 ? -14.305 -5.095 13.099 1.00 93.81 107 LEU A C 1
ATOM 892 O O . LEU A 1 107 ? -13.349 -4.816 12.37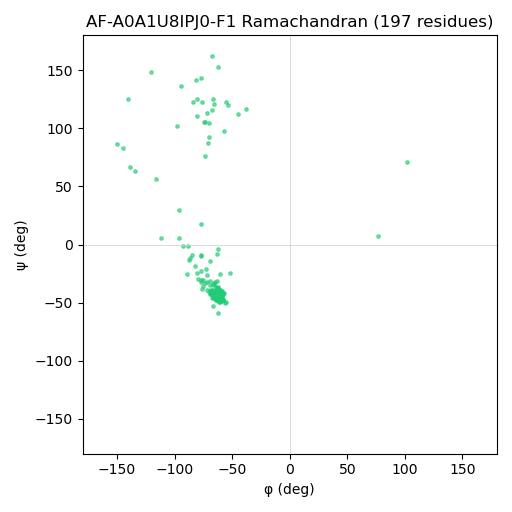6 1.00 93.81 107 LEU A O 1
ATOM 896 N N . GLU A 1 108 ? -14.761 -6.340 13.225 1.00 96.44 108 GLU A N 1
ATOM 897 C CA . GLU A 1 108 ? -14.155 -7.485 12.538 1.00 96.44 108 GLU A CA 1
ATOM 898 C C . GLU A 1 108 ? -14.307 -7.386 11.013 1.00 96.44 108 GLU A C 1
ATOM 900 O O . GLU A 1 108 ? -13.366 -7.645 10.263 1.00 96.44 108 GLU A O 1
ATOM 905 N N . HIS A 1 109 ? -15.465 -6.935 10.529 1.00 96.38 109 HIS A N 1
ATOM 906 C CA . HIS A 1 109 ? -15.674 -6.671 9.108 1.00 96.38 109 HIS A CA 1
ATOM 907 C C . HIS A 1 109 ? -14.719 -5.587 8.579 1.00 96.38 109 HIS A C 1
ATOM 909 O O . HIS A 1 109 ? -14.101 -5.762 7.527 1.00 96.38 109 HIS A O 1
ATOM 915 N N . MET A 1 110 ? -14.539 -4.489 9.322 1.00 97.25 110 MET A N 1
ATOM 916 C CA . MET A 1 110 ? -13.583 -3.439 8.959 1.00 97.25 110 MET A CA 1
ATOM 917 C C . MET A 1 110 ? -12.141 -3.954 8.947 1.00 97.25 110 MET A C 1
ATOM 919 O O . MET A 1 110 ? -11.409 -3.667 7.999 1.00 97.25 110 MET A O 1
ATOM 923 N N . ARG A 1 111 ? -11.751 -4.772 9.932 1.00 98.00 111 ARG A N 1
ATOM 924 C CA . ARG A 1 111 ? -10.436 -5.427 9.974 1.00 98.00 111 ARG A CA 1
ATOM 925 C C . ARG A 1 111 ? -10.179 -6.254 8.712 1.00 98.00 111 ARG A C 1
ATOM 927 O O . ARG A 1 111 ? -9.162 -6.046 8.053 1.00 98.00 111 ARG A O 1
ATOM 934 N N . LYS A 1 112 ? -11.124 -7.117 8.325 1.00 98.31 112 LYS A N 1
ATOM 935 C CA . LYS A 1 112 ? -11.018 -7.939 7.105 1.00 98.31 112 LYS A CA 1
ATOM 936 C C . LYS A 1 112 ? -10.906 -7.089 5.838 1.00 98.31 112 LYS A C 1
ATOM 938 O O . LYS A 1 112 ? -10.085 -7.380 4.969 1.00 98.31 112 LYS A O 1
ATOM 943 N N . LYS A 1 113 ? -11.678 -5.998 5.734 1.00 98.50 113 LYS A N 1
ATOM 944 C CA . LYS A 1 113 ? -11.576 -5.066 4.594 1.00 98.50 113 LYS A CA 1
ATOM 945 C C . LYS A 1 113 ? -10.198 -4.411 4.504 1.00 98.50 113 LYS A C 1
ATOM 947 O O . LYS A 1 113 ? -9.682 -4.259 3.396 1.00 98.50 113 LYS A O 1
ATOM 952 N N . ILE A 1 114 ? -9.607 -4.037 5.639 1.00 98.31 114 ILE A N 1
ATOM 953 C CA . ILE A 1 114 ? -8.260 -3.452 5.696 1.00 98.31 114 ILE A CA 1
ATOM 954 C C . ILE A 1 114 ? -7.215 -4.474 5.242 1.00 98.31 114 ILE A C 1
ATOM 956 O O . ILE A 1 114 ? -6.374 -4.146 4.407 1.00 98.31 114 ILE A O 1
ATOM 960 N N . GLU A 1 115 ? -7.295 -5.713 5.721 1.00 98.25 115 GLU A N 1
ATOM 961 C CA . GLU A 1 115 ? -6.372 -6.792 5.350 1.00 98.25 115 GLU A CA 1
ATOM 962 C C . GLU A 1 115 ? -6.419 -7.089 3.844 1.00 98.25 115 GLU A C 1
ATOM 964 O O . GLU A 1 115 ? -5.398 -7.026 3.158 1.00 98.25 115 GLU A O 1
ATOM 969 N N . MET A 1 116 ? -7.621 -7.255 3.286 1.00 97.94 116 MET A N 1
ATOM 970 C CA . MET A 1 116 ? -7.814 -7.414 1.841 1.00 97.94 116 MET A CA 1
ATOM 971 C C . MET A 1 116 ? -7.310 -6.213 1.033 1.00 97.94 116 MET A C 1
ATOM 973 O O . MET A 1 116 ? -6.773 -6.366 -0.064 1.00 97.94 116 MET A O 1
ATOM 977 N N . SER A 1 117 ? -7.529 -4.989 1.522 1.00 98.25 117 SER A N 1
ATOM 978 C CA . SER A 1 117 ? -7.018 -3.785 0.862 1.00 98.25 117 SER A CA 1
ATOM 979 C C . SER A 1 117 ? -5.492 -3.754 0.875 1.00 98.25 117 SER A C 1
ATOM 981 O O . SER A 1 117 ? -4.878 -3.403 -0.129 1.00 98.25 117 SER A O 1
ATOM 983 N N . THR A 1 118 ? -4.882 -4.155 1.987 1.00 98.56 118 THR A N 1
ATOM 984 C CA . THR A 1 118 ? -3.428 -4.170 2.168 1.00 98.56 118 THR A CA 1
ATOM 985 C C . THR A 1 118 ? -2.778 -5.163 1.212 1.00 98.56 118 THR A C 1
ATOM 987 O O . THR A 1 118 ? -1.812 -4.814 0.533 1.00 98.56 118 THR A O 1
ATOM 990 N N . GLU A 1 119 ? -3.356 -6.356 1.070 1.00 98.50 119 GLU A N 1
ATOM 991 C CA . GLU A 1 119 ? -2.841 -7.359 0.138 1.00 98.50 119 GLU A CA 1
ATOM 992 C C . GLU A 1 119 ? -2.988 -6.922 -1.327 1.00 98.50 119 GLU A C 1
ATOM 994 O O . GLU A 1 119 ? -2.058 -7.072 -2.122 1.00 98.50 119 GLU A O 1
ATOM 999 N N . ARG A 1 120 ? -4.103 -6.269 -1.689 1.00 98.44 120 ARG A N 1
ATOM 1000 C CA . ARG A 1 120 ? -4.263 -5.675 -3.029 1.00 98.44 120 ARG A CA 1
ATOM 1001 C C . ARG A 1 120 ? -3.202 -4.615 -3.323 1.00 98.44 120 ARG A C 1
ATOM 1003 O O . ARG A 1 120 ? -2.645 -4.613 -4.419 1.00 98.44 120 ARG A O 1
ATOM 1010 N N . ILE A 1 121 ? -2.893 -3.752 -2.353 1.00 98.50 121 ILE A N 1
ATOM 1011 C CA . ILE A 1 121 ? -1.830 -2.745 -2.487 1.00 98.50 121 ILE A CA 1
ATOM 1012 C C . ILE A 1 121 ? -0.470 -3.423 -2.667 1.00 98.50 121 ILE A C 1
ATOM 1014 O O . ILE A 1 121 ? 0.311 -2.999 -3.516 1.00 98.50 121 ILE A O 1
ATOM 1018 N N . ARG A 1 122 ? -0.183 -4.488 -1.910 1.00 98.56 122 ARG A N 1
ATOM 1019 C CA . ARG A 1 122 ? 1.076 -5.238 -2.025 1.00 98.56 122 ARG A CA 1
ATOM 1020 C C . ARG A 1 122 ? 1.268 -5.800 -3.435 1.00 98.56 122 ARG A C 1
ATOM 1022 O O . ARG A 1 122 ? 2.324 -5.600 -4.032 1.00 98.56 122 ARG A O 1
ATOM 1029 N N . ILE A 1 123 ? 0.238 -6.445 -3.984 1.00 98.56 123 ILE A N 1
ATOM 1030 C CA . ILE A 1 123 ? 0.261 -6.996 -5.347 1.00 98.56 123 ILE A CA 1
ATOM 1031 C C . ILE A 1 123 ? 0.413 -5.878 -6.386 1.00 98.56 123 ILE A C 1
ATOM 1033 O O . ILE A 1 123 ? 1.199 -6.014 -7.323 1.00 98.56 123 ILE A O 1
ATOM 1037 N N . ALA A 1 124 ? -0.311 -4.766 -6.227 1.00 98.44 124 ALA A N 1
ATOM 1038 C CA . ALA A 1 124 ? -0.215 -3.628 -7.138 1.00 98.44 124 ALA A CA 1
ATOM 1039 C C . ALA A 1 124 ? 1.201 -3.031 -7.163 1.00 98.44 124 ALA A C 1
ATOM 1041 O O . ALA A 1 124 ? 1.750 -2.843 -8.244 1.00 98.44 124 ALA A O 1
ATOM 1042 N N . LYS A 1 125 ? 1.832 -2.841 -5.996 1.00 98.56 125 LYS A N 1
ATOM 1043 C CA . LYS A 1 125 ? 3.220 -2.360 -5.887 1.00 98.56 125 LYS A CA 1
ATOM 1044 C C . LYS A 1 125 ? 4.226 -3.293 -6.553 1.00 98.56 125 LYS A C 1
ATOM 1046 O O . LYS A 1 125 ? 5.168 -2.839 -7.188 1.00 98.56 125 LYS A O 1
ATOM 1051 N N . GLN A 1 126 ? 4.032 -4.606 -6.432 1.00 98.56 126 GLN A N 1
ATOM 1052 C CA . GLN A 1 126 ? 4.900 -5.567 -7.111 1.00 98.56 126 GLN A CA 1
ATOM 1053 C C . GLN A 1 126 ? 4.795 -5.443 -8.639 1.00 98.56 126 GLN A C 1
ATOM 1055 O O . GLN A 1 126 ? 5.809 -5.518 -9.330 1.00 98.56 126 GLN A O 1
ATOM 1060 N N . LYS A 1 127 ? 3.583 -5.231 -9.166 1.00 98.50 127 LYS A N 1
ATOM 1061 C CA . LYS A 1 127 ? 3.358 -5.016 -10.604 1.00 98.50 127 LYS A CA 1
ATOM 1062 C C . LYS A 1 127 ? 3.925 -3.681 -11.083 1.00 98.50 127 LYS A C 1
ATOM 1064 O O . LYS A 1 127 ? 4.550 -3.642 -12.137 1.00 98.50 127 LYS A O 1
ATOM 1069 N N . GLU A 1 128 ? 3.735 -2.618 -10.306 1.00 98.44 128 GLU A N 1
ATOM 1070 C CA . GLU A 1 128 ? 4.326 -1.298 -10.549 1.00 98.44 128 GLU A CA 1
ATOM 1071 C C . GLU A 1 128 ? 5.853 -1.396 -10.670 1.00 98.44 128 GLU A C 1
ATOM 1073 O O . GLU A 1 128 ? 6.430 -0.950 -11.656 1.00 98.44 128 GLU A O 1
ATOM 1078 N N . GLU A 1 129 ? 6.502 -2.068 -9.718 1.00 98.56 129 GLU A N 1
ATOM 1079 C CA . GLU A 1 129 ? 7.953 -2.253 -9.703 1.00 98.56 129 GLU A CA 1
ATOM 1080 C C . GLU A 1 129 ? 8.462 -3.063 -10.908 1.00 98.56 129 GLU A C 1
ATOM 1082 O O . GLU A 1 129 ? 9.514 -2.763 -11.472 1.00 98.56 129 GLU A O 1
ATOM 1087 N N . GLN A 1 130 ? 7.716 -4.083 -11.344 1.00 98.38 130 GLN A N 1
ATOM 1088 C CA . GLN A 1 130 ? 8.045 -4.832 -12.560 1.00 98.38 130 GLN A CA 1
ATOM 1089 C C . GLN A 1 130 ? 7.911 -3.966 -13.817 1.00 98.38 130 GLN A C 1
ATOM 1091 O O . GLN A 1 130 ? 8.807 -3.975 -14.661 1.00 98.38 130 GLN A O 1
ATOM 1096 N N . ALA A 1 131 ? 6.829 -3.193 -13.929 1.00 98.50 131 ALA A N 1
ATOM 1097 C CA . ALA A 1 131 ? 6.620 -2.279 -15.046 1.00 98.50 131 ALA A CA 1
ATOM 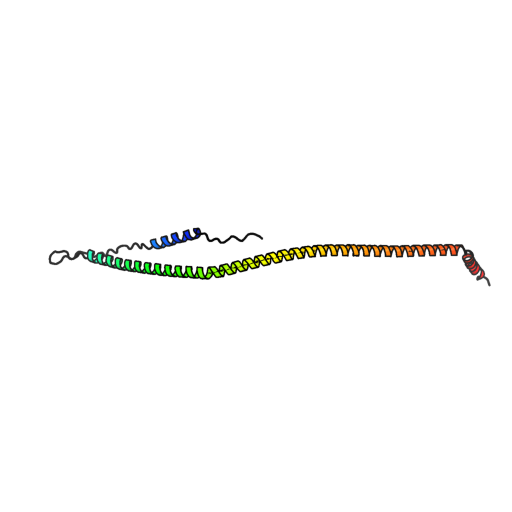1098 C C . ALA A 1 131 ? 7.709 -1.197 -15.102 1.00 98.50 131 ALA A C 1
ATOM 1100 O O . ALA A 1 131 ? 8.217 -0.904 -16.182 1.00 98.50 131 ALA A O 1
ATOM 1101 N N . ARG A 1 132 ? 8.133 -0.673 -13.944 1.00 98.44 132 ARG A N 1
ATOM 1102 C CA . ARG A 1 132 ? 9.232 0.295 -13.832 1.00 98.44 132 ARG A CA 1
ATOM 1103 C C . ARG A 1 132 ? 10.536 -0.257 -14.404 1.00 98.44 132 ARG A C 1
ATOM 1105 O O . ARG A 1 132 ? 11.155 0.406 -15.226 1.00 98.44 132 ARG A O 1
ATOM 1112 N N . LYS A 1 133 ? 10.920 -1.485 -14.044 1.00 98.69 133 LYS A N 1
ATOM 1113 C CA . LYS A 1 133 ? 12.139 -2.126 -14.576 1.00 98.69 133 LYS A CA 1
ATOM 1114 C C . LYS A 1 133 ? 12.098 -2.303 -16.092 1.00 98.69 133 LYS A C 1
ATOM 1116 O O . LYS A 1 133 ? 13.102 -2.084 -16.762 1.00 98.69 133 LYS A O 1
ATOM 1121 N N . ILE A 1 134 ? 10.944 -2.700 -16.630 1.00 98.56 134 ILE A N 1
ATOM 1122 C CA . ILE A 1 134 ? 10.755 -2.849 -18.080 1.00 98.56 134 ILE A CA 1
ATOM 1123 C C . ILE A 1 134 ? 10.877 -1.486 -18.767 1.00 98.56 134 ILE A C 1
ATOM 1125 O O . ILE A 1 134 ? 11.570 -1.368 -19.774 1.00 98.56 134 ILE A O 1
ATOM 1129 N N . TRP A 1 135 ? 10.243 -0.457 -18.204 1.00 98.44 135 TRP A N 1
ATOM 1130 C CA . TRP A 1 135 ? 10.317 0.905 -18.721 1.00 98.44 135 TRP A CA 1
ATOM 1131 C C . TRP A 1 135 ? 11.748 1.459 -18.693 1.00 98.44 135 TRP A C 1
ATOM 1133 O O . TRP A 1 135 ? 12.202 2.000 -19.694 1.00 98.44 135 TRP A O 1
ATOM 1143 N N . GLU A 1 136 ? 12.491 1.258 -17.603 1.00 98.69 136 GLU A N 1
ATOM 1144 C CA . GLU A 1 136 ? 13.896 1.677 -17.488 1.00 98.69 136 GLU A CA 1
ATOM 1145 C C . GLU A 1 136 ? 14.790 0.986 -18.523 1.00 98.69 136 GLU A C 1
ATOM 1147 O O . GLU A 1 136 ? 15.634 1.632 -19.145 1.00 98.69 136 GLU A O 1
ATOM 1152 N N . ALA A 1 137 ? 14.587 -0.314 -18.753 1.00 98.62 137 ALA A N 1
ATOM 1153 C CA . ALA A 1 137 ? 15.320 -1.054 -19.775 1.00 98.62 137 ALA A CA 1
ATOM 1154 C C . ALA A 1 137 ? 15.005 -0.542 -21.192 1.00 98.62 137 ALA A C 1
ATOM 1156 O O . ALA A 1 137 ? 15.921 -0.353 -21.992 1.00 98.62 137 ALA A O 1
ATOM 1157 N N . ALA A 1 138 ? 13.729 -0.278 -21.487 1.00 98.56 138 ALA A N 1
ATOM 1158 C CA . ALA A 1 138 ? 13.305 0.276 -22.771 1.00 98.56 138 ALA A CA 1
ATOM 1159 C C . ALA A 1 138 ? 13.853 1.695 -22.996 1.00 98.56 138 ALA A C 1
ATOM 1161 O O . ALA A 1 138 ? 14.322 2.006 -24.087 1.00 98.56 138 ALA A O 1
ATOM 1162 N N . LEU A 1 139 ? 13.851 2.536 -21.957 1.00 98.69 139 LEU A N 1
ATOM 1163 C CA . LEU A 1 139 ? 14.409 3.887 -22.015 1.00 98.69 139 LEU A CA 1
ATOM 1164 C C . LEU A 1 139 ? 15.916 3.861 -22.276 1.00 98.69 139 LEU A C 1
ATOM 1166 O O . LEU A 1 139 ? 16.420 4.647 -23.074 1.00 98.69 139 LEU A O 1
ATOM 1170 N N . LYS A 1 140 ? 16.640 2.943 -21.630 1.00 98.62 140 LYS A N 1
ATOM 1171 C CA . LYS A 1 140 ? 18.070 2.773 -21.886 1.00 98.62 140 LYS A CA 1
ATOM 1172 C C . LYS A 1 140 ? 18.331 2.385 -23.345 1.00 98.62 140 LYS A C 1
ATOM 1174 O O . LYS A 1 140 ? 19.166 3.014 -23.981 1.00 98.62 140 LYS A O 1
ATOM 1179 N N . ALA A 1 141 ? 17.599 1.401 -23.871 1.00 98.62 141 ALA A N 1
ATOM 1180 C CA . ALA A 1 141 ? 17.742 0.973 -25.262 1.00 98.62 141 ALA A CA 1
ATOM 1181 C C . ALA A 1 141 ? 17.468 2.120 -26.250 1.00 98.62 141 ALA A C 1
ATOM 1183 O O . ALA A 1 141 ? 18.235 2.312 -27.187 1.00 98.62 141 ALA A O 1
ATOM 1184 N N . LEU A 1 142 ? 16.433 2.932 -25.995 1.00 98.50 142 LEU A N 1
ATOM 1185 C CA . LEU A 1 142 ? 16.140 4.120 -26.799 1.00 98.50 142 LEU A CA 1
ATOM 1186 C C . LEU A 1 142 ? 17.312 5.111 -26.800 1.00 98.50 142 LEU A C 1
ATOM 1188 O O . LEU A 1 142 ? 17.715 5.575 -27.861 1.00 98.50 142 LEU A O 1
ATOM 1192 N N . ASN A 1 143 ? 17.874 5.414 -25.629 1.00 98.62 143 ASN A N 1
ATOM 1193 C CA . ASN A 1 143 ? 19.002 6.339 -25.526 1.00 98.62 143 ASN A CA 1
ATOM 1194 C C . ASN A 1 143 ? 20.254 5.803 -26.240 1.00 98.62 143 ASN A C 1
ATOM 1196 O O . ASN A 1 143 ? 20.964 6.573 -26.888 1.00 98.62 143 ASN A O 1
ATOM 1200 N N . ASP A 1 144 ? 20.524 4.498 -26.133 1.00 98.62 144 ASP A N 1
ATOM 1201 C CA . ASP A 1 144 ? 21.644 3.846 -26.818 1.00 98.62 144 ASP A CA 1
ATOM 1202 C C . ASP A 1 144 ? 21.472 3.945 -28.353 1.00 98.62 144 ASP A C 1
ATOM 1204 O O . ASP A 1 144 ? 22.417 4.305 -29.063 1.00 98.62 144 ASP A O 1
ATOM 1208 N N . ASP A 1 145 ? 20.254 3.725 -28.863 1.00 98.50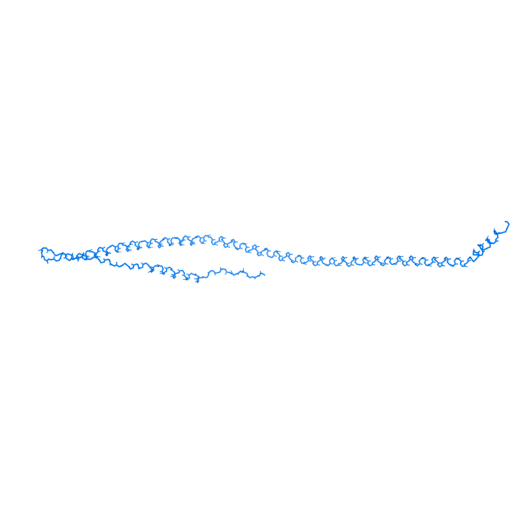 145 ASP A N 1
ATOM 1209 C CA . ASP A 1 145 ? 19.918 3.869 -30.287 1.00 98.50 145 ASP A CA 1
ATOM 1210 C C . ASP A 1 145 ? 20.004 5.331 -30.762 1.00 98.50 145 ASP A C 1
ATOM 1212 O O . ASP A 1 145 ? 20.513 5.614 -31.852 1.00 98.50 145 ASP A O 1
ATOM 1216 N N . GLU A 1 146 ? 19.551 6.288 -29.949 1.00 98.56 146 GLU A N 1
ATOM 1217 C CA . GLU A 1 146 ? 19.658 7.718 -30.252 1.00 98.56 146 GLU A CA 1
ATOM 1218 C C . GLU A 1 146 ? 21.119 8.179 -30.309 1.00 98.56 146 GLU A C 1
ATOM 1220 O O . GLU A 1 146 ? 21.495 8.912 -31.230 1.00 98.56 146 GLU A O 1
ATOM 1225 N N . ALA A 1 147 ? 21.957 7.714 -29.380 1.00 98.56 147 ALA A N 1
ATOM 1226 C CA . ALA A 1 147 ? 23.387 7.997 -29.371 1.00 98.56 147 ALA A CA 1
ATOM 1227 C C . ALA A 1 147 ? 24.094 7.382 -30.589 1.00 98.56 147 ALA A C 1
ATOM 1229 O O . ALA A 1 147 ? 24.903 8.048 -31.243 1.00 98.56 147 ALA A O 1
ATOM 1230 N N . LEU A 1 148 ? 23.756 6.138 -30.948 1.00 98.38 148 LEU A N 1
ATOM 1231 C CA . LEU A 1 148 ? 24.279 5.498 -32.153 1.00 98.38 148 LEU A CA 1
ATOM 1232 C C . LEU A 1 148 ? 23.880 6.277 -33.411 1.00 98.38 148 LEU A C 1
ATOM 1234 O O . LEU A 1 148 ? 24.730 6.535 -34.265 1.00 98.38 148 LEU A O 1
ATOM 1238 N N . LYS A 1 149 ? 22.617 6.711 -33.508 1.00 98.62 149 LYS A N 1
ATOM 1239 C CA . LYS A 1 149 ? 22.146 7.5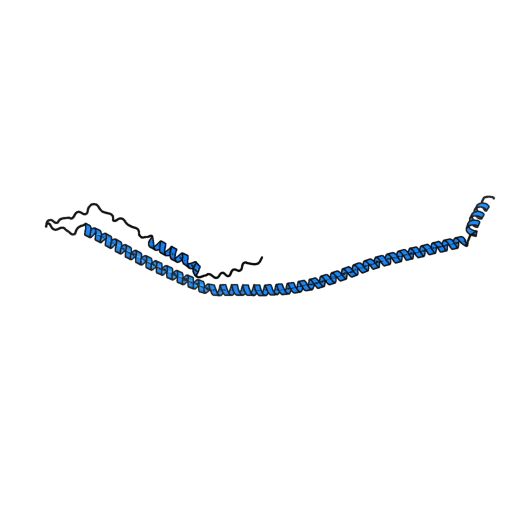42 -34.622 1.00 98.62 149 LYS A CA 1
ATOM 1240 C C . LYS A 1 149 ? 22.948 8.837 -34.724 1.00 98.62 149 LYS A C 1
ATOM 1242 O O . LYS A 1 149 ? 23.391 9.184 -35.815 1.00 98.62 149 LYS A O 1
ATOM 1247 N N . GLN A 1 150 ? 23.149 9.544 -33.610 1.00 98.62 150 GLN A N 1
ATOM 1248 C CA . GLN A 1 150 ? 23.930 10.785 -33.590 1.00 98.62 150 GLN A CA 1
ATOM 1249 C C . GLN A 1 150 ? 25.358 10.560 -34.089 1.00 98.62 150 GLN A C 1
ATOM 1251 O O . GLN A 1 150 ? 25.834 11.321 -34.930 1.00 98.62 150 GLN A O 1
ATOM 1256 N N . LYS A 1 151 ? 26.007 9.483 -33.635 1.00 98.62 151 LYS A N 1
ATOM 1257 C CA . LYS A 1 151 ? 27.346 9.117 -34.096 1.00 98.62 151 LYS A CA 1
ATOM 1258 C C . LYS A 1 151 ? 27.376 8.864 -35.605 1.00 98.62 151 LYS A C 1
ATOM 1260 O O . LYS A 1 151 ? 28.211 9.434 -36.295 1.00 98.62 151 LYS A O 1
ATOM 1265 N N . LEU A 1 152 ? 26.437 8.073 -36.128 1.00 98.69 152 LEU A N 1
ATOM 1266 C CA . LEU A 1 152 ? 26.351 7.785 -37.564 1.00 98.69 152 LEU A CA 1
ATOM 1267 C C . LEU A 1 152 ? 26.100 9.046 -38.402 1.00 98.69 152 LEU A C 1
ATOM 1269 O O . LEU A 1 152 ? 26.645 9.171 -39.497 1.00 98.69 152 LEU A O 1
ATOM 1273 N N . CYS A 1 153 ? 25.297 9.988 -37.902 1.00 98.56 153 CYS A N 1
ATOM 1274 C CA . CYS A 1 153 ? 25.095 11.274 -38.566 1.00 98.56 153 CYS A CA 1
ATOM 1275 C C . CYS A 1 153 ? 26.391 12.094 -38.637 1.00 98.56 153 CYS A C 1
ATOM 1277 O O . CYS A 1 153 ? 26.668 12.688 -39.680 1.00 98.56 153 CYS A O 1
ATOM 1279 N N . GLU A 1 154 ? 27.185 12.117 -37.564 1.00 98.62 154 GLU A N 1
ATOM 1280 C CA . GLU A 1 154 ? 28.469 12.824 -37.556 1.00 98.62 154 GLU A CA 1
ATOM 1281 C C . GLU A 1 154 ? 29.501 12.128 -38.455 1.00 98.62 154 GLU A C 1
ATOM 1283 O O . GLU A 1 154 ? 30.155 12.788 -39.261 1.00 98.62 154 GLU A O 1
ATOM 1288 N N . ASP A 1 155 ? 29.584 10.796 -38.407 1.00 98.62 155 ASP A N 1
ATOM 1289 C CA . ASP A 1 155 ? 30.454 10.006 -39.284 1.00 98.62 155 ASP A CA 1
ATOM 1290 C C . ASP A 1 155 ? 30.108 10.249 -40.767 1.00 98.62 155 ASP A C 1
ATOM 1292 O O . ASP A 1 155 ? 30.995 10.485 -41.590 1.00 98.62 155 ASP A O 1
ATOM 1296 N N . LEU A 1 156 ? 28.814 10.280 -41.118 1.00 98.50 156 LEU A N 1
ATOM 1297 C CA . LEU A 1 156 ? 28.356 10.595 -42.475 1.00 98.50 156 LEU A CA 1
ATOM 1298 C C . LEU A 1 156 ? 28.758 12.012 -42.899 1.00 98.50 156 LEU A C 1
ATOM 1300 O O . LEU A 1 156 ? 29.240 12.211 -44.014 1.00 98.50 156 LEU A O 1
ATOM 1304 N N . LYS A 1 157 ? 28.565 13.000 -42.022 1.00 98.44 157 LYS A N 1
ATOM 1305 C CA . LYS A 1 157 ? 28.945 14.391 -42.286 1.00 98.44 157 LYS A CA 1
ATOM 1306 C C . LYS A 1 157 ? 30.447 14.513 -42.551 1.00 98.44 157 LYS A C 1
ATOM 1308 O O . LYS A 1 157 ? 30.835 15.192 -43.503 1.00 98.44 157 LYS A O 1
ATOM 1313 N N . ASN A 1 158 ? 31.273 13.818 -41.770 1.00 98.44 158 ASN A N 1
ATOM 1314 C CA . ASN A 1 158 ? 32.721 13.784 -41.960 1.00 98.44 158 ASN A CA 1
ATOM 1315 C C . ASN A 1 158 ? 33.099 13.147 -43.301 1.00 98.44 158 ASN A C 1
ATOM 1317 O O . ASN A 1 158 ? 33.837 13.759 -44.070 1.00 98.44 158 ASN A O 1
ATOM 1321 N N . LEU A 1 159 ? 32.518 11.992 -43.646 1.00 98.31 159 LEU A N 1
ATOM 1322 C CA . LEU A 1 159 ? 32.763 11.332 -44.935 1.00 98.31 159 LEU A CA 1
ATOM 1323 C C . LEU A 1 159 ? 32.385 12.215 -46.131 1.00 98.31 159 LEU A C 1
ATOM 1325 O O . LEU A 1 159 ? 33.119 12.280 -47.118 1.00 98.31 159 LEU A O 1
ATOM 1329 N N . VAL A 1 160 ? 31.251 12.919 -46.053 1.00 98.44 160 VAL A N 1
ATOM 1330 C CA . VAL A 1 160 ? 30.823 13.858 -47.100 1.00 98.44 160 VAL A CA 1
ATOM 1331 C C . VAL A 1 160 ? 31.828 15.002 -47.243 1.00 98.44 160 VAL A C 1
ATOM 1333 O O . VAL A 1 160 ? 32.228 15.329 -48.364 1.00 98.44 160 VAL A O 1
ATOM 1336 N N . GLN A 1 161 ? 32.281 15.577 -46.126 1.00 97.88 161 GLN A N 1
ATOM 1337 C CA . GLN A 1 161 ? 33.261 16.660 -46.136 1.00 97.88 161 GLN A CA 1
ATOM 1338 C C . GLN A 1 161 ? 34.618 16.199 -46.694 1.00 97.88 161 GLN A C 1
ATOM 1340 O O . GLN A 1 161 ? 35.184 16.865 -47.562 1.00 97.88 161 GLN A O 1
ATOM 1345 N N . GLU A 1 162 ? 35.130 15.053 -46.244 1.00 97.88 162 GLU A N 1
ATOM 1346 C CA . GLU A 1 162 ? 36.392 14.462 -46.706 1.00 97.88 162 GLU A CA 1
ATOM 1347 C C . GLU A 1 162 ? 36.353 14.105 -48.194 1.00 97.88 162 GLU A C 1
ATOM 1349 O O . GLU A 1 162 ? 37.301 14.398 -48.933 1.00 97.88 162 GLU A O 1
ATOM 1354 N N . SER A 1 163 ? 35.242 13.524 -48.658 1.00 97.88 163 SER A N 1
ATOM 1355 C CA . SER A 1 163 ? 35.019 13.230 -50.074 1.00 97.88 163 SER A CA 1
ATOM 1356 C C . SER A 1 163 ? 35.022 14.511 -50.908 1.00 97.88 163 SER A C 1
ATOM 1358 O O . SER A 1 163 ? 35.732 14.582 -51.912 1.00 97.88 163 SER A O 1
ATOM 1360 N N . SER A 1 164 ? 34.289 15.548 -50.486 1.00 97.19 164 SER A N 1
ATOM 1361 C CA . SER A 1 164 ? 34.272 16.845 -51.176 1.00 97.19 164 SER A CA 1
ATOM 1362 C C . SER A 1 164 ? 35.670 17.468 -51.243 1.00 97.19 164 SER A C 1
ATOM 1364 O O . SER A 1 164 ? 36.110 17.900 -52.309 1.00 97.19 164 SER A O 1
ATOM 1366 N N . ASN A 1 165 ? 36.406 17.457 -50.130 1.00 97.25 165 ASN A N 1
ATOM 1367 C CA . ASN A 1 165 ? 37.764 17.996 -50.060 1.00 97.25 165 ASN A CA 1
ATOM 1368 C C . ASN A 1 165 ? 38.723 17.236 -50.990 1.00 97.25 165 ASN A C 1
ATOM 1370 O O . ASN A 1 165 ? 39.520 17.848 -51.700 1.00 97.25 165 ASN A O 1
ATOM 1374 N N . SER A 1 166 ? 38.617 15.906 -51.032 1.00 96.88 166 SER A N 1
ATOM 1375 C CA . SER A 1 166 ? 39.445 15.046 -51.883 1.00 96.88 166 SER A CA 1
ATOM 1376 C C . SER A 1 166 ? 39.142 15.243 -53.371 1.00 96.88 166 SER A C 1
ATOM 1378 O O . SER A 1 166 ? 40.060 15.329 -54.190 1.00 96.88 166 SER A O 1
ATOM 1380 N N . GLN A 1 167 ? 37.859 15.356 -53.737 1.00 97.12 167 GLN A N 1
ATOM 1381 C CA . GLN A 1 167 ? 37.434 15.669 -55.104 1.00 97.12 167 GLN A CA 1
ATOM 1382 C C . GLN A 1 167 ? 37.935 17.049 -55.538 1.00 97.12 167 GLN A C 1
ATOM 1384 O O . GLN A 1 167 ? 38.482 17.180 -56.633 1.00 97.12 167 GLN A O 1
ATOM 1389 N N . PHE A 1 168 ? 37.827 18.055 -54.667 1.00 96.94 168 PHE A N 1
ATOM 1390 C CA . PHE A 1 168 ? 38.317 19.403 -54.944 1.00 96.94 168 PHE A CA 1
ATOM 1391 C C . PHE A 1 168 ? 39.842 19.438 -55.118 1.00 96.94 168 PHE A C 1
ATOM 1393 O O . PHE A 1 168 ? 40.337 19.967 -56.112 1.00 96.94 168 PHE A O 1
ATOM 1400 N N . ALA A 1 169 ? 40.597 18.795 -54.222 1.00 97.06 169 ALA A N 1
ATOM 1401 C CA . ALA A 1 169 ? 42.053 18.702 -54.329 1.00 97.06 169 ALA A CA 1
ATOM 1402 C C . ALA A 1 169 ? 42.496 18.030 -55.640 1.00 97.06 169 ALA A C 1
ATOM 1404 O O . ALA A 1 169 ? 43.444 18.479 -56.289 1.00 97.06 169 ALA A O 1
ATOM 1405 N N . ARG A 1 170 ? 41.780 16.983 -56.069 1.00 96.88 170 ARG A N 1
ATOM 1406 C CA . ARG A 1 170 ? 42.034 16.305 -57.345 1.00 96.88 170 ARG A CA 1
ATOM 1407 C C . ARG A 1 170 ? 41.730 17.200 -58.548 1.00 96.88 170 ARG A C 1
ATOM 1409 O O . ARG A 1 170 ? 42.492 17.173 -59.512 1.00 96.88 170 ARG A O 1
ATOM 1416 N N . LEU A 1 171 ? 40.646 17.974 -58.507 1.00 97.00 171 LEU A N 1
ATOM 1417 C CA . LEU A 1 171 ? 40.306 18.928 -59.567 1.00 97.00 171 LEU A CA 1
ATOM 1418 C C . LEU A 1 171 ? 41.364 20.028 -59.696 1.00 97.00 171 LEU A C 1
ATOM 1420 O O . LEU A 1 171 ? 41.813 20.302 -60.807 1.00 97.00 171 LEU A O 1
ATOM 1424 N N . GLU A 1 172 ? 41.820 20.595 -58.581 1.00 96.56 172 GLU A N 1
ATOM 1425 C CA . GLU A 1 172 ? 42.876 21.615 -58.572 1.00 96.56 172 GLU A CA 1
ATOM 1426 C C . GLU A 1 172 ? 44.223 21.074 -59.076 1.00 96.56 172 GLU A C 1
ATOM 1428 O O . GLU A 1 172 ? 44.960 21.768 -59.777 1.00 96.56 172 GLU A O 1
ATOM 1433 N N . GLU A 1 173 ? 44.554 19.818 -58.771 1.00 96.62 173 GLU A N 1
ATOM 1434 C CA . GLU A 1 173 ? 45.738 19.157 -59.329 1.00 96.62 173 GLU A CA 1
ATOM 1435 C C . GLU A 1 173 ? 45.618 18.943 -60.847 1.00 96.62 173 GLU A C 1
ATOM 1437 O O . GLU A 1 173 ? 46.545 19.252 -61.595 1.00 96.62 173 GLU A O 1
ATOM 1442 N N . LEU A 1 174 ? 44.473 18.451 -61.332 1.00 96.75 174 LEU A N 1
ATOM 1443 C CA . LEU A 1 174 ? 44.242 18.276 -62.770 1.00 96.75 174 LEU A CA 1
ATOM 1444 C C . LEU A 1 174 ? 44.284 19.611 -63.517 1.00 96.75 174 LEU A C 1
ATOM 1446 O O . LEU A 1 174 ? 44.873 19.684 -64.595 1.00 96.75 174 LEU A O 1
ATOM 1450 N N . LYS A 1 175 ? 43.713 20.666 -62.932 1.00 94.62 175 LYS A N 1
ATOM 1451 C CA . LYS A 1 175 ? 43.778 22.028 -63.464 1.00 94.62 175 LYS A CA 1
ATOM 1452 C C . LYS A 1 175 ? 45.226 22.513 -63.571 1.00 94.62 175 LYS A C 1
ATOM 1454 O O . LYS A 1 175 ? 45.628 22.932 -64.652 1.00 94.62 175 LYS A O 1
ATOM 1459 N N . ARG A 1 176 ? 46.034 22.359 -62.512 1.00 94.19 176 ARG A N 1
ATOM 1460 C CA . ARG A 1 176 ? 47.471 22.698 -62.532 1.00 94.19 176 ARG A CA 1
ATOM 1461 C C . ARG A 1 176 ? 48.244 21.932 -63.607 1.00 94.19 176 ARG A C 1
ATOM 1463 O O . ARG A 1 176 ? 49.050 22.521 -64.322 1.00 94.19 176 ARG A O 1
ATOM 1470 N N . ARG A 1 177 ? 47.983 20.629 -63.771 1.00 94.69 177 ARG A N 1
ATOM 1471 C CA . ARG A 1 177 ? 48.604 19.819 -64.838 1.00 94.69 177 ARG A CA 1
ATOM 1472 C C . ARG A 1 177 ? 48.193 20.283 -66.232 1.00 94.69 177 ARG A C 1
ATOM 1474 O O . ARG A 1 177 ? 49.037 20.345 -67.120 1.00 94.69 177 ARG A O 1
ATOM 1481 N N . LEU A 1 178 ? 46.916 20.610 -66.425 1.00 93.56 178 LEU A N 1
ATOM 1482 C CA . LEU A 1 178 ? 46.405 21.112 -67.699 1.00 93.56 178 LEU A CA 1
ATOM 1483 C C . LEU A 1 178 ? 47.035 22.464 -68.062 1.00 93.56 178 LEU A C 1
ATOM 1485 O O . LEU A 1 178 ? 47.399 22.671 -69.216 1.00 93.56 178 LEU A O 1
ATOM 1489 N N . GLU A 1 179 ? 47.200 23.358 -67.085 1.00 91.19 179 GLU A N 1
ATOM 1490 C CA . GLU A 1 179 ? 47.901 24.636 -67.258 1.00 91.19 179 GLU A CA 1
ATOM 1491 C C . GLU A 1 179 ? 49.376 24.425 -67.641 1.00 91.19 179 GLU A C 1
ATOM 1493 O O . GLU A 1 179 ? 49.859 25.058 -68.579 1.00 91.19 179 GLU A O 1
ATOM 1498 N N . ALA A 1 180 ? 50.073 23.481 -66.998 1.00 89.50 180 ALA A N 1
ATOM 1499 C CA . ALA A 1 180 ? 51.472 23.162 -67.299 1.00 89.50 180 ALA A CA 1
ATOM 1500 C C . ALA A 1 180 ? 51.686 22.558 -68.702 1.00 89.50 180 ALA A C 1
ATOM 1502 O O . ALA A 1 180 ? 52.711 22.814 -69.331 1.00 89.50 180 ALA A O 1
ATOM 1503 N N . LEU A 1 181 ? 50.725 21.777 -69.210 1.00 87.56 181 LEU A N 1
ATOM 1504 C CA . LEU A 1 181 ? 50.764 21.196 -70.561 1.00 87.56 181 LEU A CA 1
ATOM 1505 C C . LEU A 1 181 ? 50.409 22.198 -71.670 1.00 87.56 181 LEU A C 1
ATOM 1507 O O . LEU A 1 181 ? 50.604 21.894 -72.845 1.00 87.56 181 LEU A O 1
ATOM 1511 N N . ASN A 1 182 ? 49.929 23.392 -71.315 1.00 80.25 182 ASN A N 1
ATOM 1512 C CA . ASN A 1 182 ? 49.592 24.465 -72.249 1.00 80.25 182 ASN A CA 1
ATOM 1513 C C . ASN A 1 182 ? 50.484 25.713 -72.042 1.00 80.25 182 ASN A C 1
ATOM 1515 O O . ASN A 1 182 ? 49.967 26.824 -71.870 1.00 80.25 182 ASN A O 1
ATOM 1519 N N . PRO A 1 183 ? 51.830 25.592 -72.104 1.00 63.84 183 PRO A N 1
ATOM 1520 C CA . PRO A 1 183 ? 52.730 26.733 -71.898 1.00 63.84 183 PRO A CA 1
ATOM 1521 C C . PRO A 1 183 ? 52.497 27.847 -72.937 1.00 63.84 183 PRO A C 1
ATOM 1523 O O . PRO A 1 183 ? 52.696 29.031 -72.661 1.00 63.84 183 PRO A O 1
ATOM 1526 N N . SER A 1 184 ? 51.980 27.490 -74.117 1.00 55.72 184 SER A N 1
ATOM 1527 C CA . SER A 1 184 ? 51.687 28.414 -75.213 1.00 55.72 184 SER A CA 1
ATOM 1528 C C . SER A 1 184 ? 50.527 29.376 -74.945 1.00 55.72 184 SER A C 1
ATOM 1530 O O . SER A 1 184 ? 50.427 30.368 -75.659 1.00 55.72 184 SER A O 1
ATOM 1532 N N . ARG A 1 185 ? 49.673 29.171 -73.929 1.00 55.75 185 ARG A N 1
ATOM 1533 C CA . ARG A 1 185 ? 48.626 30.158 -73.590 1.00 55.75 185 ARG A CA 1
ATOM 1534 C C . ARG A 1 185 ? 49.177 31.333 -72.776 1.00 55.75 185 ARG A C 1
ATOM 1536 O O . ARG A 1 185 ? 48.693 32.449 -72.943 1.00 55.75 185 ARG A O 1
ATOM 1543 N N . ALA A 1 186 ? 50.220 31.114 -71.972 1.00 53.66 186 ALA A N 1
ATOM 1544 C CA . ALA A 1 186 ? 50.939 32.195 -71.296 1.00 53.66 186 ALA A CA 1
ATOM 1545 C C . ALA A 1 186 ? 51.756 33.032 -72.299 1.00 53.66 186 ALA A C 1
ATOM 1547 O O . ALA A 1 186 ? 51.713 34.261 -72.256 1.00 53.66 186 ALA A O 1
ATOM 1548 N N . SER A 1 187 ? 52.415 32.387 -73.272 1.00 49.97 187 SER A N 1
ATOM 1549 C CA . SER A 1 187 ? 53.109 33.112 -74.344 1.00 49.97 187 SER A CA 1
ATOM 1550 C C . SER A 1 187 ? 52.156 33.758 -75.351 1.00 49.97 187 SER A C 1
ATOM 1552 O O . SER A 1 187 ? 52.406 34.896 -75.709 1.00 49.97 187 SER A O 1
ATOM 1554 N N . ALA A 1 188 ? 51.040 33.137 -75.757 1.00 50.38 188 ALA A N 1
ATOM 1555 C CA . ALA A 1 188 ? 50.109 33.751 -76.715 1.00 50.38 188 ALA A CA 1
ATOM 1556 C C . ALA A 1 188 ? 49.414 35.007 -76.161 1.00 50.38 188 ALA A C 1
ATOM 1558 O O . ALA A 1 188 ? 49.200 35.956 -76.909 1.00 50.38 188 ALA A O 1
ATOM 1559 N N . LEU A 1 189 ? 49.123 35.067 -74.855 1.00 53.06 189 LEU A N 1
ATOM 1560 C CA . LEU A 1 189 ? 48.634 36.294 -74.212 1.00 53.06 189 LEU A CA 1
ATOM 1561 C C . LEU A 1 189 ? 49.721 37.381 -74.136 1.00 53.06 189 LEU A C 1
ATOM 1563 O O . LEU A 1 189 ? 49.415 38.552 -74.332 1.00 53.06 189 LEU A O 1
ATOM 1567 N N . SER A 1 190 ? 50.992 37.013 -73.946 1.00 49.56 190 SER A N 1
ATOM 1568 C CA . SER A 1 190 ? 52.105 37.975 -73.977 1.00 49.56 190 SER A CA 1
ATOM 1569 C C . SER A 1 190 ? 52.475 38.425 -75.402 1.00 49.56 190 SER A C 1
ATOM 1571 O O . SER A 1 190 ? 52.887 39.566 -75.595 1.00 49.56 190 SER A O 1
ATOM 1573 N N . SER A 1 191 ? 52.298 37.568 -76.414 1.00 50.84 191 SER A N 1
ATOM 1574 C CA . SER A 1 191 ? 52.519 37.888 -77.831 1.00 50.84 191 SER A CA 1
ATOM 1575 C C . SER A 1 191 ? 51.390 38.743 -78.412 1.00 50.84 191 SER A C 1
ATOM 1577 O O . SER A 1 191 ? 51.655 39.638 -79.208 1.00 50.84 191 SER A O 1
ATOM 1579 N N . HIS A 1 192 ? 50.140 38.521 -77.992 1.00 48.91 192 HIS A N 1
ATOM 1580 C CA . HIS A 1 192 ? 48.992 39.291 -78.477 1.00 48.91 192 HIS A CA 1
ATOM 1581 C C . HIS A 1 192 ? 48.898 40.695 -77.848 1.00 48.91 192 HIS A C 1
ATOM 1583 O O . HIS A 1 192 ? 48.322 41.594 -78.455 1.00 48.91 192 HIS A O 1
ATOM 1589 N N . ILE A 1 193 ? 49.494 40.917 -76.668 1.00 53.88 193 ILE A N 1
ATOM 1590 C CA . ILE A 1 193 ? 49.608 42.262 -76.074 1.00 53.88 193 ILE A CA 1
ATOM 1591 C C . ILE A 1 193 ? 50.722 43.081 -76.754 1.00 53.88 193 ILE A C 1
ATOM 1593 O O . ILE A 1 193 ? 50.567 44.285 -76.924 1.00 53.88 193 ILE A O 1
ATOM 1597 N N . LEU A 1 194 ? 51.808 42.452 -77.222 1.00 50.78 194 LEU A N 1
ATOM 1598 C CA . LEU A 1 194 ? 52.888 43.163 -77.926 1.00 50.78 194 LEU A CA 1
ATOM 1599 C C . LEU A 1 194 ? 52.589 43.456 -79.407 1.00 50.78 194 LEU A C 1
ATOM 1601 O O . LEU A 1 194 ? 53.121 44.423 -79.945 1.00 50.78 194 LEU A O 1
ATOM 1605 N N . LEU A 1 195 ? 51.719 42.679 -80.062 1.00 50.62 195 LEU A N 1
ATOM 1606 C CA . LEU A 1 195 ? 51.316 42.912 -81.460 1.00 50.62 195 LEU A CA 1
ATOM 1607 C C . LEU A 1 195 ? 50.164 43.919 -81.630 1.00 50.62 195 LEU A C 1
ATOM 1609 O O . LEU A 1 195 ? 49.881 44.313 -82.753 1.00 50.62 195 LEU A O 1
ATOM 1613 N N . GLY A 1 196 ? 49.513 44.353 -80.545 1.00 49.78 196 GLY A N 1
ATOM 1614 C CA . GLY A 1 196 ? 48.422 45.339 -80.583 1.00 49.78 196 GLY A CA 1
ATOM 1615 C C . GLY A 1 196 ? 48.840 46.789 -80.306 1.00 49.78 196 GLY A C 1
ATOM 1616 O O . GLY A 1 196 ? 47.968 47.641 -80.176 1.00 49.78 196 GLY A O 1
ATOM 1617 N N . SER A 1 197 ? 50.141 47.073 -80.166 1.00 51.69 197 SER A N 1
ATOM 1618 C CA . SER A 1 197 ? 50.648 48.407 -79.793 1.00 51.69 197 SER A CA 1
ATOM 1619 C C . SER A 1 197 ? 51.423 49.139 -80.893 1.00 51.69 197 SER A C 1
ATOM 1621 O O . SER A 1 197 ? 51.932 50.227 -80.636 1.00 51.69 197 SER A O 1
ATOM 1623 N N . PHE A 1 198 ? 51.498 48.598 -82.111 1.00 49.66 198 PHE A N 1
ATOM 1624 C CA . PHE A 1 198 ? 52.017 49.317 -83.276 1.00 49.66 198 PHE A CA 1
ATOM 1625 C C . PHE A 1 198 ? 51.176 48.995 -84.517 1.00 49.66 198 PHE A C 1
ATOM 1627 O O . PHE A 1 198 ? 51.085 47.829 -84.894 1.00 49.66 198 PHE A O 1
ATOM 1634 N N . ALA A 1 199 ? 50.683 50.069 -85.148 1.00 40.62 199 ALA A N 1
ATOM 1635 C CA . ALA A 1 199 ? 49.849 50.173 -86.356 1.00 40.62 199 ALA A CA 1
ATOM 1636 C C . ALA A 1 199 ? 48.329 50.174 -86.126 1.00 40.62 199 ALA A C 1
ATOM 1638 O O . ALA A 1 199 ? 47.749 49.114 -85.812 1.00 40.62 199 ALA A O 1
#

Mean predicted aligned error: 17.98 Å

Sequence (199 aa):
MWNVCKSYQVDHKDYFPFYFQFRFQFQTKAKRRKMATNPTLEPEIGPDGLAREAPVIAYTEKIIEEERVQLKKYIEENYSKIRDVERELANLIMEMKLTAGPKKAALEHMRKKIEMSTERIRIAKQKEEQARKIWEAALKALNDDEALKQKLCEDLKNLVQESSNSQFARLEELKRRLEALNPSRASALSSHILLGSFA

Foldseek 3Di:
DDDDDDPPPPDPVVPVVVVVVVVVVVPPPPPPDDPDDDPDQDFDQDPVRDTDPRSVVVVVVVVVVVVVVVVVVVVVVVVVVVVVVVVVVVVVVVVCVVPVVVVVVVVVVVVVVVVVVVVVVVVVVVVVVVVVVVVVVVVVVVVVVVVVVVVVVVVVVVVVVVVVVVVVVVVVVVVVVVCVVCVVVVVVVVVVVVVPPDD

Organism: Gossypium hirsutum (NCBI:txid3635)

InterPro domains:
  IPR007033 RAB6-interacting golgin [PF04949] (60-179)

Secondary structure (DSSP, 8-state):
-----------TTTTHHHHHHHHHHHHTT---PPP---S-----B-TTSPBPS-HHHHHHHHHHHHHHHHHHHHHHHHHHHHHHHHHHHHHHHHHHHHHHHHHHHHHHHHHHHHHHHHHHHHHHHHHHHHHHHHHHHHHHHHHHHHHHHHHHHHHHHHHHHHHHHHHHHHHHHHHHHHHHH-HHHHHHHHHHHHTTS--

pLDDT: mean 78.83, std 22.14, range [36.69, 98.69]

Solvent-accessible surface area (backbone atoms only — not comparable to full-atom values): 11707 Å² total; per-residue (Å²): 144,84,88,89,81,79,80,87,71,87,58,86,72,77,60,60,67,60,63,57,57,54,57,56,61,72,63,70,74,72,74,83,73,76,82,81,82,73,96,78,62,72,70,58,64,42,102,83,76,47,74,44,84,45,53,55,56,62,53,51,52,50,52,53,51,54,50,51,54,51,50,52,50,52,51,52,53,50,54,50,50,52,53,52,51,54,50,51,51,52,50,52,54,48,53,50,61,68,48,48,56,60,53,49,52,54,53,52,53,52,52,53,53,49,52,56,50,50,52,51,50,53,56,51,50,54,50,52,55,52,51,49,5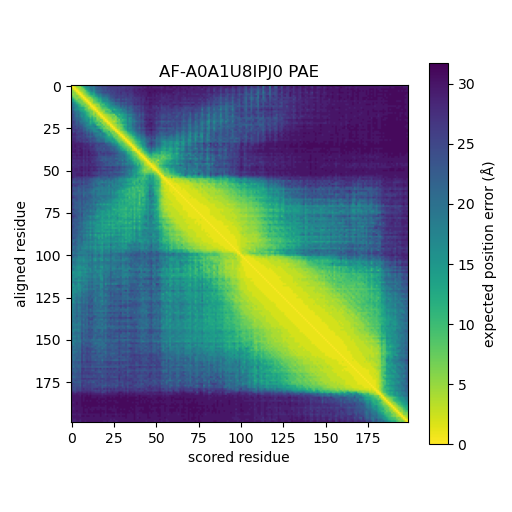4,53,50,53,54,52,52,50,53,50,51,54,51,52,51,50,50,53,50,53,53,52,53,49,53,49,52,53,51,53,50,52,52,52,53,50,54,51,50,54,49,52,49,54,52,54,54,65,76,42,60,62,59,64,49,49,56,56,49,56,60,65,63,71,76,67,136